Protein AF-A0A497P7B3-F1 (afdb_monomer_lite)

Secondary structure (DSSP, 8-state):
-HHHHHHTTTS-HHHHHHHTTS-HHHHHHHHHHTT-S-S-SSTTHHHHHHHHHSTTHHHHHHHS-HHHHHHHHHHHHHHHHHTTT---HHHHHHHHHHHHHHHHHHHHHHHHHHHHHHHHHHHHHHHHHHHS-GGG--HHHHHHHHHHHHHHHHHHHHHHHHHHHHHHHHHHHHHHHHHHHHHHHHHHHHHHHHHHHHHHHHHHHHHHHHHHHHHHHHHHHHHHHHHTS-EE-TTS-EE-S--STTT-------

pLDDT: mean 84.32, std 11.92, range [32.94, 96.75]

Structure (mmCIF, N/CA/C/O backbone):
data_AF-A0A497P7B3-F1
#
_entry.id   AF-A0A497P7B3-F1
#
loop_
_atom_site.group_PDB
_atom_site.id
_atom_site.type_symbol
_atom_site.label_atom_id
_atom_site.label_alt_id
_atom_site.label_comp_id
_atom_site.label_asym_id
_atom_site.label_entity_id
_atom_site.label_seq_id
_atom_site.pdbx_PDB_ins_code
_atom_site.Cartn_x
_atom_site.Cartn_y
_atom_site.Cartn_z
_atom_site.occupancy
_atom_site.B_iso_or_equiv
_atom_site.auth_seq_id
_atom_site.auth_comp_id
_atom_site.auth_asym_id
_atom_site.auth_atom_id
_atom_site.pdbx_PDB_model_num
ATOM 1 N N . MET A 1 1 ? -35.005 3.956 -1.324 1.00 58.69 1 MET A N 1
ATOM 2 C CA . MET A 1 1 ? -33.647 4.544 -1.280 1.00 58.69 1 MET A CA 1
ATOM 3 C C . MET A 1 1 ? -32.596 3.586 -0.713 1.00 58.69 1 MET A C 1
ATOM 5 O O . MET A 1 1 ? -31.568 3.448 -1.353 1.00 58.69 1 MET A O 1
ATOM 9 N N . LYS A 1 2 ? -32.830 2.882 0.415 1.00 68.38 2 LYS A N 1
ATOM 10 C CA . LYS A 1 2 ? -31.905 1.835 0.922 1.00 68.38 2 LYS A CA 1
ATOM 11 C C . LYS A 1 2 ? -31.682 0.700 -0.096 1.00 68.38 2 LYS A C 1
ATOM 13 O O . LYS A 1 2 ? -30.548 0.412 -0.431 1.00 68.38 2 LYS A O 1
ATOM 18 N N . TYR A 1 3 ? -32.772 0.228 -0.704 1.00 74.44 3 TYR A N 1
ATOM 19 C CA . TYR A 1 3 ? -32.759 -0.783 -1.767 1.00 74.44 3 TYR A CA 1
ATOM 20 C C . TYR A 1 3 ? -31.918 -0.396 -2.996 1.00 74.44 3 TYR A C 1
ATOM 22 O O . TYR A 1 3 ? -31.244 -1.249 -3.553 1.00 74.44 3 TYR A O 1
ATOM 30 N N . ILE A 1 4 ? -31.900 0.889 -3.390 1.00 69.88 4 ILE A N 1
ATOM 31 C CA . ILE A 1 4 ? -31.050 1.353 -4.500 1.00 69.88 4 ILE A CA 1
ATOM 32 C C . ILE A 1 4 ? -29.579 1.218 -4.107 1.00 69.88 4 ILE A C 1
ATOM 34 O O . ILE A 1 4 ? -28.823 0.667 -4.878 1.00 69.88 4 ILE A O 1
ATOM 38 N N . ARG A 1 5 ? -29.177 1.645 -2.904 1.00 67.06 5 ARG A N 1
ATOM 39 C CA . ARG A 1 5 ? -27.779 1.530 -2.441 1.00 67.06 5 ARG A CA 1
ATOM 40 C C . ARG A 1 5 ? -27.293 0.092 -2.289 1.00 67.06 5 ARG A C 1
ATOM 42 O O . ARG A 1 5 ? -26.117 -0.167 -2.481 1.00 67.06 5 ARG A O 1
ATOM 49 N N . GLU A 1 6 ? -28.191 -0.804 -1.901 1.00 68.25 6 GLU A N 1
ATOM 50 C CA . GLU A 1 6 ? -27.873 -2.214 -1.667 1.00 68.25 6 GLU A CA 1
ATOM 51 C C . GLU A 1 6 ? -27.811 -3.021 -2.969 1.00 68.25 6 GLU A C 1
ATOM 53 O O . GLU A 1 6 ? -27.103 -4.012 -3.003 1.00 68.25 6 GLU A O 1
ATOM 58 N N . ASN A 1 7 ? -28.513 -2.598 -4.030 1.00 68.19 7 ASN A N 1
ATOM 59 C CA . ASN A 1 7 ? -28.646 -3.381 -5.266 1.00 68.19 7 ASN A CA 1
ATOM 60 C C . ASN A 1 7 ? -28.194 -2.632 -6.534 1.00 68.19 7 ASN A C 1
ATOM 62 O O . ASN A 1 7 ? -28.266 -3.198 -7.619 1.00 68.19 7 ASN A O 1
ATOM 66 N N . CYS A 1 8 ? -27.725 -1.377 -6.443 1.00 64.25 8 CYS A N 1
ATOM 67 C CA . CYS A 1 8 ? -27.276 -0.590 -7.607 1.00 64.25 8 CYS A CA 1
ATOM 68 C C . CYS A 1 8 ? -26.058 -1.164 -8.331 1.00 64.25 8 CYS A C 1
ATOM 70 O O . CYS A 1 8 ? -25.751 -0.699 -9.431 1.00 64.25 8 CYS A O 1
ATOM 72 N N . PHE A 1 9 ? -25.391 -2.137 -7.710 1.00 58.41 9 PHE A N 1
ATOM 73 C CA . PHE A 1 9 ? -24.220 -2.830 -8.232 1.00 58.41 9 PHE A CA 1
ATOM 74 C C . PHE A 1 9 ? -24.549 -4.216 -8.806 1.00 58.41 9 PHE A C 1
ATOM 76 O O . PHE A 1 9 ? -23.849 -4.657 -9.711 1.00 58.41 9 PHE A O 1
ATOM 83 N N . ASP A 1 10 ? -25.622 -4.861 -8.336 1.00 61.06 10 ASP A N 1
ATOM 84 C CA . ASP A 1 10 ? -25.992 -6.231 -8.728 1.00 61.06 10 ASP A CA 1
ATOM 85 C C . ASP A 1 10 ? -27.105 -6.278 -9.783 1.00 61.06 10 ASP A C 1
ATOM 87 O O . ASP A 1 10 ? -27.193 -7.234 -10.550 1.00 61.06 10 ASP A O 1
ATOM 91 N N . LEU A 1 11 ? -27.962 -5.253 -9.822 1.00 69.19 11 LEU A N 1
ATOM 92 C CA . LEU A 1 11 ? -29.129 -5.188 -10.698 1.00 69.19 11 LEU A CA 1
ATOM 93 C C . LEU A 1 11 ? -29.008 -4.038 -11.704 1.00 69.19 11 LEU A C 1
ATOM 95 O O . LEU A 1 11 ? -28.462 -2.963 -11.420 1.00 69.19 11 LEU A O 1
ATOM 99 N N . SER A 1 12 ? -29.563 -4.248 -12.896 1.00 74.12 12 SER A N 1
ATOM 100 C CA . SER A 1 12 ? -29.686 -3.196 -13.906 1.00 74.12 12 SER A CA 1
ATOM 101 C C . SER A 1 12 ? -30.604 -2.062 -13.418 1.00 74.12 12 SER A C 1
ATOM 103 O O . SER A 1 12 ? -31.417 -2.224 -12.506 1.00 74.12 12 SER A O 1
ATOM 105 N N . ILE A 1 13 ? -30.486 -0.868 -14.016 1.00 73.56 13 ILE A N 1
ATOM 106 C CA . ILE A 1 13 ? -31.355 0.275 -13.653 1.00 73.56 13 ILE A CA 1
ATOM 107 C C . ILE A 1 13 ? -32.827 -0.082 -13.871 1.00 73.56 13 ILE A C 1
ATOM 109 O O . ILE A 1 13 ? -33.671 0.324 -13.075 1.00 73.56 13 ILE A O 1
ATOM 113 N N . GLU A 1 14 ? -33.094 -0.861 -14.914 1.00 76.38 14 GLU A N 1
ATOM 114 C CA . GLU A 1 14 ? -34.406 -1.365 -15.306 1.00 76.38 14 GLU A CA 1
ATOM 115 C C . GLU A 1 14 ? -34.978 -2.290 -14.222 1.00 76.38 14 GLU A C 1
ATOM 117 O O . GLU A 1 14 ? -36.045 -2.011 -13.680 1.00 76.38 14 GLU A O 1
ATOM 122 N N . GLU A 1 15 ? -34.224 -3.302 -13.784 1.00 76.31 15 GLU A N 1
ATOM 123 C CA . GLU A 1 15 ? -34.654 -4.235 -12.727 1.00 76.31 15 GLU A CA 1
ATOM 124 C C . GLU A 1 15 ? -34.851 -3.544 -11.368 1.00 76.31 15 GLU A C 1
ATOM 126 O O . GLU A 1 15 ? -35.750 -3.891 -10.596 1.00 76.31 15 GLU A O 1
ATOM 131 N N . ILE A 1 16 ? -34.031 -2.538 -11.054 1.00 77.81 16 ILE A N 1
ATOM 132 C CA . ILE A 1 16 ? -34.187 -1.731 -9.836 1.00 77.81 16 ILE A CA 1
ATOM 133 C C . ILE A 1 16 ? -35.442 -0.859 -9.933 1.00 77.81 16 ILE A C 1
ATOM 135 O O . ILE A 1 16 ? -36.155 -0.687 -8.939 1.00 77.81 16 ILE A O 1
ATOM 139 N N . ALA A 1 17 ? -35.712 -0.295 -11.111 1.00 80.88 17 ALA A N 1
ATOM 140 C CA . ALA A 1 17 ? -36.890 0.519 -11.374 1.00 80.88 17 ALA A CA 1
ATOM 141 C C . ALA A 1 17 ? -38.178 -0.316 -11.288 1.00 80.88 17 ALA A C 1
ATOM 143 O O . ALA A 1 17 ? -39.130 0.118 -10.631 1.00 80.88 17 ALA A O 1
ATOM 144 N N . GLU A 1 18 ? -38.174 -1.535 -11.835 1.00 84.44 18 GLU A N 1
ATOM 145 C CA . GLU A 1 18 ? -39.276 -2.495 -11.728 1.00 84.44 18 GLU A CA 1
ATOM 146 C C . GLU A 1 18 ? -39.537 -2.912 -10.276 1.00 84.44 18 GLU A C 1
ATOM 148 O O . GLU A 1 18 ? -40.664 -2.785 -9.792 1.00 84.44 18 GLU A O 1
ATOM 153 N N . ASN A 1 19 ? -38.499 -3.309 -9.530 1.00 83.44 19 ASN A N 1
ATOM 154 C CA . ASN A 1 19 ? -38.645 -3.715 -8.126 1.00 83.44 19 ASN A CA 1
ATOM 155 C C . ASN A 1 19 ? -39.101 -2.572 -7.204 1.00 83.44 19 ASN A C 1
ATOM 157 O O . ASN A 1 19 ? -39.762 -2.801 -6.189 1.00 83.44 19 ASN A O 1
ATOM 161 N N . LEU A 1 20 ? -38.771 -1.323 -7.544 1.00 82.44 20 LEU A N 1
ATOM 162 C CA . LEU A 1 20 ? -39.222 -0.137 -6.810 1.00 82.44 20 LEU A CA 1
ATOM 163 C C . LEU A 1 20 ? -40.548 0.435 -7.323 1.00 82.44 20 LEU A C 1
ATOM 165 O O . LEU A 1 20 ? -41.025 1.419 -6.747 1.00 82.44 20 LEU A O 1
ATOM 169 N N . ASN A 1 21 ? -41.124 -0.149 -8.380 1.00 83.44 21 ASN A N 1
ATOM 170 C CA . ASN A 1 21 ? -42.294 0.350 -9.102 1.00 83.44 21 ASN A CA 1
ATOM 171 C C . ASN A 1 21 ? -42.169 1.850 -9.450 1.00 83.44 21 ASN A C 1
ATOM 173 O O . ASN A 1 21 ? -43.050 2.669 -9.163 1.00 83.44 21 ASN A O 1
ATOM 177 N N . ARG A 1 22 ? -41.011 2.239 -9.994 1.00 80.88 22 ARG A N 1
ATOM 178 C CA . ARG A 1 22 ? -40.676 3.618 -10.381 1.00 80.88 22 ARG A CA 1
ATOM 179 C C . ARG A 1 22 ? -40.222 3.670 -11.832 1.00 80.88 22 ARG A C 1
ATOM 181 O O . ARG A 1 22 ? -39.822 2.673 -12.409 1.00 80.88 22 ARG A O 1
ATOM 188 N N . LYS A 1 23 ? -40.251 4.871 -12.413 1.00 82.31 23 LYS A N 1
ATOM 189 C CA . LYS A 1 23 ? -39.580 5.131 -13.692 1.00 82.31 23 LYS A CA 1
ATOM 190 C C . LYS A 1 23 ? -38.060 5.118 -13.497 1.00 82.31 23 LYS A C 1
ATOM 192 O O . LYS A 1 23 ? -37.577 5.508 -12.430 1.00 82.31 23 LYS A O 1
ATOM 197 N N . GLU A 1 24 ? -37.332 4.733 -14.539 1.00 80.69 24 GLU A N 1
ATOM 198 C CA . GLU A 1 24 ? -35.865 4.671 -14.551 1.00 80.69 24 GLU A CA 1
ATOM 199 C C . GLU A 1 24 ? -35.209 6.032 -14.286 1.00 80.69 24 GLU A C 1
ATOM 201 O O . GLU A 1 24 ? -34.246 6.112 -13.529 1.00 80.69 24 GLU A O 1
ATOM 206 N N . ASP A 1 25 ? -35.762 7.121 -14.830 1.00 80.12 25 ASP A N 1
ATOM 207 C CA . ASP A 1 25 ? -35.201 8.47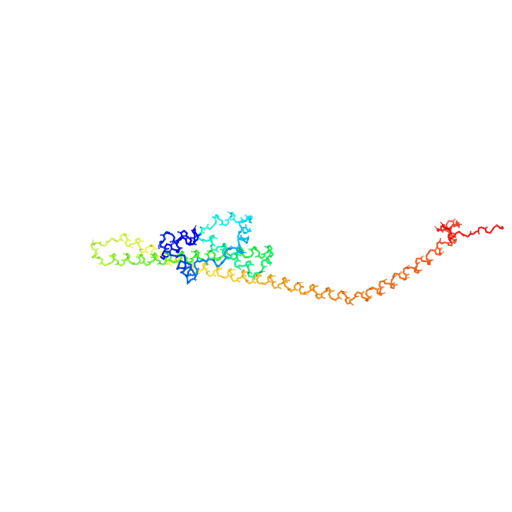6 -14.703 1.00 80.12 25 ASP A CA 1
ATOM 208 C C . ASP A 1 25 ? -34.993 8.931 -13.240 1.00 80.12 25 ASP A C 1
ATOM 210 O O . ASP A 1 25 ? -33.899 9.385 -12.900 1.00 80.12 25 ASP A O 1
ATOM 214 N N . PRO A 1 26 ? -35.980 8.801 -12.329 1.00 79.56 26 PRO A N 1
ATOM 215 C CA . PRO A 1 26 ? -35.779 9.043 -10.900 1.00 79.56 26 PRO A CA 1
ATOM 216 C C . PRO A 1 26 ? -34.706 8.171 -10.237 1.00 79.56 26 PRO A C 1
ATOM 218 O O . PRO A 1 26 ? -34.057 8.627 -9.297 1.00 79.56 26 PRO A O 1
ATOM 221 N N . VAL A 1 27 ? -34.550 6.917 -10.676 1.00 75.56 27 VAL A N 1
ATOM 222 C CA . VAL A 1 27 ? -33.544 5.990 -10.136 1.00 75.56 27 VAL A CA 1
ATOM 223 C C . VAL A 1 27 ? -32.157 6.408 -10.619 1.00 75.56 27 VAL A C 1
ATOM 225 O O . VAL A 1 27 ? -31.257 6.538 -9.794 1.00 75.56 27 VAL A O 1
ATOM 228 N N . ARG A 1 28 ? -32.012 6.721 -11.913 1.00 74.56 28 ARG A N 1
ATOM 229 C CA . ARG A 1 28 ? -30.785 7.257 -12.520 1.00 74.56 28 ARG A CA 1
ATOM 230 C C . ARG A 1 28 ? -30.359 8.563 -11.846 1.00 74.56 28 ARG A C 1
ATOM 232 O O . ARG A 1 28 ? -29.264 8.623 -11.307 1.00 74.56 28 ARG A O 1
ATOM 239 N N . ARG A 1 29 ? -31.262 9.547 -11.722 1.00 78.19 29 ARG A N 1
ATOM 240 C CA . ARG A 1 29 ? -30.970 10.816 -11.024 1.00 78.19 29 ARG A CA 1
ATOM 241 C C . ARG A 1 29 ? -30.541 10.614 -9.576 1.00 78.19 29 ARG A C 1
ATOM 243 O O . ARG A 1 29 ? -29.601 11.259 -9.140 1.00 78.19 29 ARG A O 1
ATOM 250 N N . TYR A 1 30 ? -31.205 9.732 -8.828 1.00 75.50 30 TYR A N 1
ATOM 251 C CA . TYR A 1 30 ? -30.827 9.474 -7.437 1.00 75.50 30 TYR A CA 1
ATOM 252 C C . TYR A 1 30 ? -29.452 8.811 -7.323 1.00 75.50 30 TYR A C 1
ATOM 254 O O . TYR A 1 30 ? -28.687 9.113 -6.412 1.00 75.50 30 TYR A O 1
ATOM 262 N N . ILE A 1 31 ? -29.140 7.906 -8.246 1.00 68.38 31 ILE A N 1
ATOM 263 C CA . ILE A 1 31 ? -27.842 7.250 -8.328 1.00 68.38 31 ILE A CA 1
ATOM 264 C C . ILE A 1 31 ? -26.743 8.259 -8.688 1.00 68.38 31 ILE A C 1
ATOM 266 O O . ILE A 1 31 ? -25.695 8.237 -8.048 1.00 68.38 31 ILE A O 1
ATOM 270 N N . ASP A 1 32 ? -26.996 9.168 -9.630 1.00 68.62 32 ASP A N 1
ATOM 271 C CA . ASP A 1 32 ? -26.052 10.215 -10.039 1.00 68.62 32 ASP A CA 1
ATOM 272 C C . ASP A 1 32 ? -25.846 11.257 -8.923 1.00 68.62 32 ASP A C 1
ATOM 274 O O . ASP A 1 32 ? -24.717 11.608 -8.587 1.00 68.62 32 ASP A O 1
ATOM 278 N N . GLU A 1 33 ? -26.927 11.705 -8.274 1.00 72.44 33 GLU A N 1
ATOM 279 C CA . GLU A 1 33 ? -26.891 12.667 -7.160 1.00 72.44 33 GLU A CA 1
ATOM 280 C C . GLU A 1 33 ? -26.219 12.097 -5.900 1.00 72.44 33 GLU A C 1
ATOM 282 O O . GLU A 1 33 ? -25.708 12.851 -5.072 1.00 72.44 33 GLU A O 1
ATOM 287 N N . GLN A 1 34 ? -26.238 10.775 -5.722 1.00 66.69 34 GLN A N 1
ATOM 288 C CA . GLN A 1 34 ? -25.577 10.086 -4.608 1.00 66.69 34 GLN A CA 1
ATOM 289 C C . GLN A 1 34 ? -24.247 9.433 -5.012 1.00 66.69 34 GLN A C 1
ATOM 291 O O . GLN A 1 34 ? -23.627 8.780 -4.174 1.00 66.69 34 GLN A O 1
ATOM 296 N N . ASN A 1 35 ? -23.810 9.613 -6.265 1.00 58.94 35 ASN A N 1
ATOM 297 C CA . ASN A 1 35 ? -22.586 9.042 -6.830 1.00 58.94 35 ASN A CA 1
ATOM 298 C C . ASN A 1 35 ? -22.481 7.509 -6.641 1.00 58.94 35 ASN A C 1
ATOM 300 O O . ASN A 1 35 ? -21.412 6.974 -6.359 1.00 58.94 35 ASN A O 1
ATOM 304 N N . LEU A 1 36 ? -23.621 6.813 -6.729 1.00 61.31 36 LEU A N 1
ATOM 305 C CA . LEU A 1 36 ? -23.760 5.379 -6.437 1.00 61.31 36 LEU A CA 1
ATOM 306 C C . LEU A 1 36 ? -23.457 4.482 -7.639 1.00 61.31 36 LEU A C 1
ATOM 308 O O . LEU A 1 36 ? -23.212 3.296 -7.452 1.00 61.31 36 LEU A O 1
ATOM 312 N N . LYS A 1 37 ? -23.471 5.018 -8.864 1.00 51.50 37 LYS A N 1
ATOM 313 C CA . LYS A 1 37 ? -22.936 4.316 -10.030 1.00 51.50 37 LYS A CA 1
ATOM 314 C C . LYS A 1 37 ? -21.546 4.836 -10.308 1.00 51.50 37 LYS A C 1
ATOM 316 O O . LYS A 1 37 ? -21.345 6.029 -10.519 1.00 51.50 37 LYS A O 1
ATOM 321 N N . ALA A 1 38 ? -20.618 3.890 -10.352 1.00 47.59 38 ALA A N 1
ATOM 322 C CA . ALA A 1 38 ? -19.406 3.992 -11.132 1.00 47.59 38 ALA A CA 1
ATOM 323 C C . ALA A 1 38 ? -19.708 4.725 -12.448 1.00 47.59 38 ALA A C 1
ATOM 325 O O . ALA A 1 38 ? -20.539 4.273 -13.237 1.00 47.59 38 ALA A O 1
ATOM 326 N N . ARG A 1 39 ? -19.074 5.884 -12.640 1.00 42.75 39 ARG A N 1
ATOM 327 C CA . ARG A 1 39 ? -19.046 6.594 -13.921 1.00 42.75 39 ARG A CA 1
ATOM 328 C C . ARG A 1 39 ? -18.688 5.597 -15.026 1.00 42.75 39 ARG A C 1
ATOM 330 O O . ARG A 1 39 ? -17.602 5.024 -14.959 1.00 42.75 39 ARG A O 1
ATOM 337 N N . ASP A 1 40 ? -19.603 5.409 -15.975 1.00 44.12 40 ASP A N 1
ATOM 338 C CA . ASP A 1 40 ? -19.444 4.693 -17.248 1.00 44.12 40 ASP A CA 1
ATOM 339 C C . ASP A 1 40 ? -18.500 3.480 -17.202 1.00 44.12 40 ASP A C 1
ATOM 341 O O . ASP A 1 40 ? -17.303 3.562 -17.486 1.00 44.12 40 ASP A O 1
ATOM 345 N N . LEU A 1 41 ? -19.062 2.321 -16.847 1.00 47.34 41 LEU A N 1
ATOM 346 C CA . LEU A 1 41 ? -18.363 1.033 -16.894 1.00 47.34 41 LEU A CA 1
ATOM 347 C C . LEU A 1 41 ? -18.212 0.482 -18.328 1.00 47.34 41 LEU A C 1
ATOM 349 O O . LEU A 1 41 ? -17.446 -0.456 -18.526 1.00 47.34 41 LEU A O 1
ATOM 353 N N . ASP A 1 42 ? -18.928 1.037 -19.312 1.00 51.97 42 ASP A N 1
ATOM 354 C CA . ASP A 1 42 ? -18.964 0.495 -20.680 1.00 51.97 42 ASP A CA 1
ATOM 355 C C . ASP A 1 42 ? -17.615 0.688 -21.402 1.00 51.97 42 ASP A C 1
ATOM 357 O O . ASP A 1 42 ? -17.056 -0.260 -21.951 1.00 51.97 42 ASP A O 1
ATOM 361 N N . ASP A 1 43 ? -17.004 1.870 -21.259 1.00 55.22 43 ASP A N 1
ATOM 362 C CA . ASP A 1 43 ? -15.766 2.256 -21.962 1.00 55.22 43 ASP A CA 1
ATOM 363 C C . ASP A 1 43 ? -14.477 1.704 -21.310 1.00 55.22 43 ASP A C 1
ATOM 365 O O . ASP A 1 43 ? -13.384 1.813 -21.856 1.00 55.22 43 ASP A O 1
ATOM 369 N N . HIS A 1 44 ? -14.584 1.101 -20.119 1.00 60.69 44 HIS A N 1
ATOM 370 C CA . HIS A 1 44 ? -13.426 0.650 -19.327 1.00 60.69 44 HIS A CA 1
ATOM 371 C C . HIS A 1 44 ? -13.576 -0.768 -18.772 1.00 60.69 44 HIS A C 1
ATOM 373 O O . HIS A 1 44 ? -12.812 -1.207 -17.906 1.00 60.69 44 HIS A O 1
ATOM 379 N N . SER A 1 45 ? -14.553 -1.507 -19.295 1.00 67.38 45 SER A N 1
ATOM 380 C CA . SER A 1 45 ? -14.739 -2.930 -19.025 1.00 67.38 45 SER A CA 1
ATOM 381 C C . SER A 1 45 ? -13.492 -3.753 -19.388 1.00 67.38 45 SER A C 1
ATOM 383 O O . SER A 1 45 ? -13.216 -4.768 -18.741 1.00 67.38 45 SER A O 1
ATOM 385 N N . HIS A 1 46 ? -12.679 -3.299 -20.355 1.00 76.94 46 HIS A N 1
ATOM 386 C CA . HIS A 1 46 ? -11.416 -3.953 -20.714 1.00 76.94 46 HIS A CA 1
ATOM 387 C C . HIS A 1 46 ? -10.379 -3.898 -19.591 1.00 76.94 46 HIS A C 1
ATOM 389 O O . HIS A 1 46 ? -9.776 -4.929 -19.320 1.00 76.94 46 HIS A O 1
ATOM 395 N N . LEU A 1 47 ? -10.222 -2.769 -18.890 1.00 83.06 47 LEU A N 1
ATOM 396 C CA . LEU A 1 47 ? -9.258 -2.624 -17.784 1.00 83.06 47 LEU A CA 1
ATOM 397 C C . LEU A 1 47 ? -9.586 -3.549 -16.611 1.00 83.06 47 LEU A C 1
ATOM 399 O O . LEU A 1 47 ? -8.698 -4.091 -15.951 1.00 83.06 47 LEU A O 1
ATOM 403 N N . LEU A 1 48 ? -10.879 -3.750 -16.364 1.00 84.19 48 LEU A N 1
ATOM 404 C CA . LEU A 1 48 ? -11.369 -4.665 -15.342 1.00 84.19 48 LEU A CA 1
ATOM 405 C C . LEU A 1 48 ? -11.113 -6.125 -15.738 1.00 84.19 48 LEU A C 1
ATOM 407 O O . LEU A 1 48 ? -10.607 -6.912 -14.938 1.00 84.19 48 LEU A O 1
ATOM 411 N N . ASN A 1 49 ? -11.424 -6.489 -16.985 1.00 81.62 49 ASN A N 1
ATOM 412 C CA . ASN A 1 49 ? -11.127 -7.819 -17.521 1.00 81.62 49 ASN A CA 1
ATOM 413 C C . ASN A 1 49 ? -9.619 -8.098 -17.535 1.00 81.62 49 ASN A C 1
ATOM 415 O O . ASN A 1 49 ? -9.189 -9.203 -17.201 1.00 81.62 49 ASN A O 1
ATOM 419 N N . GLU A 1 50 ? -8.818 -7.087 -17.861 1.00 85.06 50 GLU A N 1
ATOM 420 C CA . GLU A 1 50 ? -7.367 -7.142 -17.812 1.00 85.06 50 GLU A CA 1
ATOM 421 C C . GLU A 1 50 ? -6.898 -7.435 -16.390 1.00 85.06 50 GLU A C 1
ATOM 423 O O . GLU A 1 50 ? -6.221 -8.443 -16.198 1.00 85.06 50 GLU A O 1
ATOM 428 N N . MET A 1 51 ? -7.322 -6.649 -15.391 1.00 88.31 51 MET A N 1
ATOM 429 C CA . MET A 1 51 ? -7.002 -6.888 -13.977 1.00 88.31 51 MET A CA 1
ATOM 430 C C . MET A 1 51 ? -7.372 -8.311 -13.549 1.00 88.31 51 MET A C 1
ATOM 432 O O . MET A 1 51 ? -6.554 -9.013 -12.956 1.00 88.31 51 MET A O 1
ATOM 436 N N . ARG A 1 52 ? -8.583 -8.763 -13.897 1.00 88.44 52 ARG A N 1
ATOM 437 C CA . ARG A 1 52 ? -9.100 -10.101 -13.565 1.00 88.44 52 ARG A CA 1
ATOM 438 C C . ARG A 1 52 ? -8.303 -11.231 -14.211 1.00 88.44 52 ARG A C 1
ATOM 440 O O . ARG A 1 52 ? -8.226 -12.321 -13.647 1.00 88.44 52 ARG A O 1
ATOM 447 N N . SER A 1 53 ? -7.694 -10.976 -15.368 1.00 88.44 53 SER A N 1
ATOM 448 C CA . SER A 1 53 ? -6.826 -11.934 -16.061 1.00 88.44 53 SER A CA 1
ATOM 449 C C . SER A 1 53 ? -5.419 -12.037 -15.456 1.00 88.44 53 SER A C 1
ATOM 451 O O . SER A 1 53 ? -4.697 -12.997 -15.735 1.00 88.44 53 SER A O 1
ATOM 453 N N . ARG A 1 54 ? -5.004 -11.075 -14.615 1.00 90.56 54 ARG A N 1
ATOM 454 C CA . ARG A 1 54 ? -3.660 -11.055 -14.021 1.00 90.56 54 ARG A CA 1
ATOM 455 C C . ARG A 1 54 ? -3.490 -12.161 -12.979 1.00 90.56 54 ARG A C 1
ATOM 457 O O . ARG A 1 54 ? -4.387 -12.465 -12.195 1.00 90.56 54 ARG A O 1
ATOM 464 N N . TYR A 1 55 ? -2.277 -12.713 -12.904 1.00 90.69 55 TYR A N 1
ATOM 465 C CA . TYR A 1 55 ? -1.950 -13.845 -12.026 1.00 90.69 55 TYR A CA 1
ATOM 466 C C . TYR A 1 55 ? -2.218 -13.580 -10.532 1.00 90.69 55 TYR A C 1
ATOM 468 O O . TYR A 1 55 ? -2.510 -14.509 -9.783 1.00 90.69 55 TYR A O 1
ATOM 476 N N . TYR A 1 56 ? -2.121 -12.324 -10.084 1.00 90.50 56 TYR A N 1
ATOM 477 C CA . TYR A 1 56 ? -2.312 -11.945 -8.682 1.00 90.50 56 TYR A CA 1
ATOM 478 C C . TYR A 1 56 ? -3.781 -11.727 -8.297 1.00 90.50 56 TYR A C 1
ATOM 480 O O . TYR A 1 56 ? -4.082 -11.664 -7.105 1.00 90.50 56 TYR A O 1
ATOM 488 N N . TYR A 1 57 ? -4.707 -11.631 -9.255 1.00 92.94 57 TYR A N 1
ATOM 489 C CA . TYR A 1 57 ? -6.115 -11.353 -8.957 1.00 92.94 57 TYR A CA 1
ATOM 490 C C . TYR A 1 57 ? -6.765 -12.473 -8.135 1.00 92.94 57 TYR A C 1
ATOM 492 O O . TYR A 1 57 ? -7.483 -12.217 -7.168 1.00 92.94 57 TYR A O 1
ATOM 500 N N . GLY A 1 58 ? -6.428 -13.730 -8.442 1.00 92.06 58 GLY A N 1
ATOM 501 C CA . GLY A 1 58 ? -6.883 -14.878 -7.656 1.00 92.06 58 GLY A CA 1
ATOM 502 C C . GLY A 1 58 ? -6.422 -14.838 -6.194 1.00 92.06 58 GLY A C 1
ATOM 503 O O . GLY A 1 58 ? -7.099 -15.382 -5.326 1.00 92.06 58 GLY A O 1
ATOM 504 N N . GLU A 1 59 ? -5.301 -14.175 -5.910 1.00 91.06 59 GLU A N 1
ATOM 505 C CA . GLU A 1 59 ? -4.804 -13.977 -4.549 1.00 91.06 59 GLU A CA 1
ATOM 506 C C . GLU A 1 59 ? -5.495 -12.789 -3.861 1.00 91.06 59 GLU A C 1
ATOM 508 O O . GLU A 1 59 ? -5.863 -12.899 -2.693 1.00 91.06 59 GLU A O 1
ATOM 513 N N . LEU A 1 60 ? -5.773 -11.697 -4.587 1.00 91.75 60 LEU A N 1
ATOM 514 C CA . LEU A 1 60 ? -6.570 -10.574 -4.069 1.00 91.75 60 LEU A CA 1
ATOM 515 C C . LEU A 1 60 ? -7.947 -11.034 -3.585 1.00 91.75 60 LEU A C 1
ATOM 517 O O . LEU A 1 60 ? -8.351 -10.691 -2.476 1.00 91.75 60 LEU A O 1
ATOM 521 N N . LYS A 1 61 ? -8.615 -11.894 -4.362 1.00 93.12 61 LYS A N 1
ATOM 522 C CA . LYS A 1 61 ? -9.927 -12.454 -4.010 1.00 93.12 61 LYS A CA 1
ATOM 523 C C . LYS A 1 61 ? -9.917 -13.293 -2.723 1.00 93.12 61 LYS A C 1
ATOM 525 O O . LYS A 1 61 ? -10.955 -13.459 -2.097 1.00 93.12 61 LYS A O 1
ATOM 530 N N . LYS A 1 62 ? -8.766 -13.839 -2.315 1.00 93.50 62 LYS A N 1
ATOM 531 C CA . LYS A 1 62 ? -8.634 -14.564 -1.037 1.00 93.50 62 LYS A CA 1
ATOM 532 C C . LYS A 1 62 ? -8.361 -13.637 0.147 1.00 93.50 62 LYS A C 1
ATOM 534 O O . LYS A 1 62 ? -8.659 -14.003 1.278 1.00 93.50 62 LYS A O 1
ATOM 539 N N . GLN A 1 63 ? -7.732 -12.488 -0.099 1.00 90.75 63 GLN A N 1
ATOM 540 C CA . GLN A 1 63 ? -7.275 -11.557 0.940 1.00 90.75 63 GLN A CA 1
ATOM 541 C C . GLN A 1 63 ? -8.321 -10.487 1.291 1.00 90.75 63 GLN A C 1
ATOM 543 O O . GLN A 1 63 ? -8.267 -9.905 2.381 1.00 90.75 63 GLN A O 1
ATOM 548 N N . MET A 1 64 ? -9.241 -10.217 0.364 1.00 93.06 64 MET A N 1
ATOM 549 C CA . MET A 1 64 ? -10.238 -9.152 0.440 1.00 93.06 64 MET A CA 1
ATOM 550 C C . MET A 1 64 ? -11.653 -9.731 0.446 1.00 93.06 64 MET A C 1
ATOM 552 O O . MET A 1 64 ? -11.908 -10.753 -0.191 1.00 93.06 64 MET A O 1
ATOM 556 N N . ASN A 1 65 ? -12.566 -9.074 1.159 1.00 90.69 65 ASN A N 1
ATOM 557 C CA . ASN A 1 65 ? -13.997 -9.356 1.041 1.00 90.69 65 ASN A CA 1
ATOM 558 C C . ASN A 1 65 ? -14.568 -8.766 -0.267 1.00 90.69 65 ASN A C 1
ATOM 560 O O . ASN A 1 65 ? -13.888 -8.012 -0.963 1.00 90.69 65 ASN A O 1
ATOM 564 N N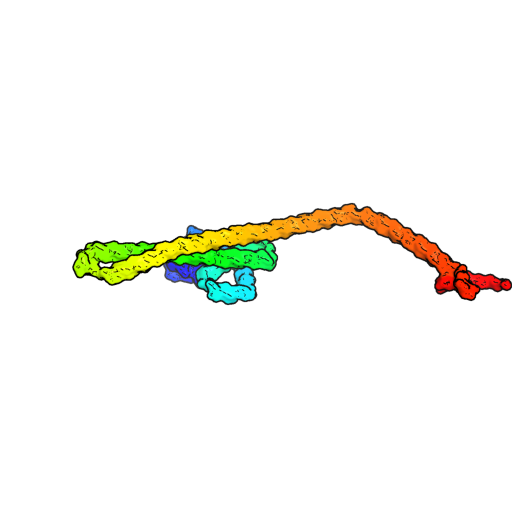 . ASP A 1 66 ? -15.818 -9.093 -0.605 1.00 88.25 66 ASP A N 1
ATOM 565 C CA . ASP A 1 66 ? -16.415 -8.668 -1.880 1.00 88.25 66 ASP A CA 1
ATOM 566 C C . ASP A 1 66 ? -16.489 -7.136 -2.025 1.00 88.25 66 ASP A C 1
ATOM 568 O O . ASP A 1 66 ? -16.193 -6.600 -3.091 1.00 88.25 66 ASP A O 1
ATOM 572 N N . ALA A 1 67 ? -16.802 -6.409 -0.948 1.00 86.75 67 ALA A N 1
ATOM 573 C CA . ALA A 1 67 ? -16.871 -4.946 -0.969 1.00 86.75 67 ALA A CA 1
ATOM 574 C C . ALA A 1 67 ? -15.482 -4.298 -1.138 1.00 86.75 67 ALA A C 1
ATOM 576 O O . ALA A 1 67 ? -15.320 -3.347 -1.904 1.00 86.75 67 ALA A O 1
ATOM 577 N N . GLU A 1 68 ? -14.467 -4.834 -0.459 1.00 90.38 68 GLU A N 1
ATOM 578 C CA . GLU A 1 68 ? -13.068 -4.418 -0.587 1.00 90.38 68 GLU A CA 1
ATOM 579 C C . GLU A 1 68 ? -12.520 -4.717 -1.987 1.00 90.38 68 GLU A C 1
ATOM 581 O O . GLU A 1 68 ? -11.766 -3.914 -2.537 1.00 90.38 68 GLU A O 1
ATOM 586 N N . LEU A 1 69 ? -12.909 -5.851 -2.578 1.00 91.31 69 LEU A N 1
ATOM 587 C CA . LEU A 1 69 ? -12.502 -6.230 -3.927 1.00 91.31 69 LEU A CA 1
ATOM 588 C C . LEU A 1 69 ? -13.104 -5.283 -4.968 1.00 91.31 69 LEU A C 1
ATOM 590 O O . LEU A 1 69 ? -12.383 -4.824 -5.848 1.00 91.31 69 LEU A O 1
ATOM 594 N N . ILE A 1 70 ? -14.385 -4.930 -4.831 1.00 86.25 70 ILE A N 1
ATOM 595 C CA . ILE A 1 70 ? -15.040 -3.926 -5.683 1.00 86.25 70 ILE A CA 1
ATOM 596 C C . ILE A 1 70 ? -14.322 -2.577 -5.567 1.00 86.25 70 ILE A C 1
ATOM 598 O O . ILE A 1 70 ? -14.000 -1.950 -6.577 1.00 86.25 70 ILE A O 1
ATOM 602 N N . TYR A 1 71 ? -14.012 -2.140 -4.344 1.00 89.75 71 TYR A N 1
ATOM 603 C CA . TYR A 1 71 ? -13.231 -0.922 -4.126 1.00 89.75 71 TYR A CA 1
ATOM 604 C C . TYR A 1 71 ? -11.861 -0.986 -4.822 1.00 89.75 71 TYR A C 1
ATOM 606 O O . TYR A 1 71 ? -11.470 -0.038 -5.503 1.00 89.75 71 TYR A O 1
ATOM 614 N N . ALA A 1 72 ? -11.153 -2.112 -4.703 1.00 92.00 72 ALA A N 1
ATOM 615 C CA . ALA A 1 72 ? -9.862 -2.314 -5.350 1.00 92.00 72 ALA A CA 1
ATOM 616 C C . ALA A 1 72 ? -9.956 -2.292 -6.886 1.00 92.00 72 ALA A C 1
ATOM 618 O O . ALA A 1 72 ? -9.091 -1.704 -7.536 1.00 92.00 72 ALA A O 1
ATOM 619 N N . GLU A 1 73 ? -11.000 -2.891 -7.465 1.00 91.00 73 GLU A N 1
ATOM 620 C CA . GLU A 1 73 ? -11.265 -2.874 -8.910 1.00 91.00 73 GLU A CA 1
ATOM 621 C C . GLU A 1 73 ? -11.531 -1.454 -9.429 1.00 91.00 73 GLU A C 1
ATOM 623 O O . GLU A 1 73 ? -11.010 -1.065 -10.475 1.00 91.00 73 GLU A O 1
ATOM 628 N N . HIS A 1 74 ? -12.282 -0.640 -8.685 1.00 89.44 74 HIS A N 1
ATOM 629 C CA . HIS A 1 74 ? -12.494 0.764 -9.046 1.00 89.44 74 HIS A CA 1
ATOM 630 C C . HIS A 1 74 ? -11.208 1.580 -8.974 1.00 89.44 74 HIS A C 1
ATOM 632 O O . HIS A 1 74 ? -10.877 2.308 -9.911 1.00 89.44 74 HIS A O 1
ATOM 638 N N . GLN A 1 75 ? -10.452 1.412 -7.894 1.00 91.56 75 GLN A N 1
ATOM 639 C CA . GLN A 1 75 ? -9.212 2.147 -7.696 1.00 91.56 75 GLN A CA 1
ATOM 640 C C . GLN A 1 75 ? -8.159 1.789 -8.754 1.00 91.56 75 GLN A C 1
ATOM 642 O O . GLN A 1 75 ? -7.407 2.648 -9.216 1.00 91.56 75 GLN A O 1
ATOM 647 N N . TRP A 1 76 ? -8.134 0.527 -9.185 1.00 92.88 76 TRP A N 1
ATOM 648 C CA . TRP A 1 76 ? -7.324 0.076 -10.310 1.00 92.88 76 TRP A CA 1
ATOM 649 C C . TRP A 1 76 ? -7.639 0.845 -11.595 1.00 92.88 76 TRP A C 1
ATOM 651 O O . TRP A 1 76 ? -6.729 1.388 -12.225 1.00 92.88 76 TRP A O 1
ATOM 661 N N . ILE A 1 77 ? -8.923 0.932 -11.954 1.00 89.81 77 ILE A N 1
ATOM 662 C CA . ILE A 1 77 ? -9.376 1.659 -13.144 1.00 89.81 77 ILE A CA 1
ATOM 663 C C . ILE A 1 77 ? -8.947 3.129 -13.062 1.00 89.81 77 ILE A C 1
ATOM 665 O O . ILE A 1 77 ? -8.404 3.663 -14.029 1.00 89.81 77 ILE A O 1
ATOM 669 N N . ASP A 1 78 ? -9.132 3.773 -11.910 1.00 90.50 78 ASP A N 1
ATOM 670 C CA . ASP A 1 78 ? -8.784 5.184 -11.728 1.00 90.50 78 ASP A CA 1
ATOM 671 C C . ASP A 1 78 ? -7.278 5.442 -11.875 1.00 90.50 78 ASP A C 1
ATOM 673 O O . ASP A 1 78 ? -6.879 6.390 -12.563 1.00 90.50 78 ASP A O 1
ATOM 677 N N . TYR A 1 79 ? -6.427 4.578 -11.309 1.00 91.81 79 TYR A N 1
ATOM 678 C CA . TYR A 1 79 ? -4.979 4.689 -11.494 1.00 91.81 79 TYR A CA 1
ATOM 679 C C . TYR A 1 79 ? -4.573 4.496 -12.957 1.00 91.81 79 TYR A C 1
ATOM 681 O O . TYR A 1 79 ? -3.819 5.309 -13.491 1.00 91.81 79 TYR A O 1
ATOM 689 N N . PHE A 1 80 ? -5.087 3.470 -13.637 1.00 90.38 80 PHE A N 1
ATOM 690 C CA . PHE A 1 80 ? -4.749 3.220 -15.042 1.00 90.38 80 PHE A CA 1
ATOM 691 C C . PHE A 1 80 ? -5.207 4.357 -15.960 1.00 90.38 80 PHE A C 1
ATOM 693 O O . PHE A 1 80 ? -4.442 4.794 -16.826 1.00 90.38 80 PHE A O 1
ATOM 700 N N . ARG A 1 81 ? -6.395 4.922 -15.712 1.00 88.06 81 ARG A N 1
ATOM 701 C CA . ARG A 1 81 ? -6.884 6.117 -16.415 1.00 88.06 81 ARG A CA 1
ATOM 702 C C . ARG A 1 81 ? -5.977 7.324 -16.189 1.00 88.06 81 ARG A C 1
ATOM 704 O O . ARG A 1 81 ? -5.658 8.030 -17.142 1.00 88.06 81 ARG A O 1
ATOM 711 N N . GLN A 1 82 ? -5.509 7.550 -14.959 1.00 86.75 82 GLN A N 1
ATOM 712 C CA . GLN A 1 82 ? -4.593 8.656 -14.654 1.00 86.75 82 GLN A CA 1
ATOM 713 C C . GLN A 1 82 ? -3.292 8.586 -15.474 1.00 86.75 82 GLN A C 1
ATOM 715 O O . GLN A 1 82 ? -2.712 9.623 -15.809 1.00 86.75 82 GLN A O 1
ATOM 720 N N . PHE A 1 83 ? -2.836 7.379 -15.811 1.00 85.75 83 PHE A N 1
ATOM 721 C CA . PHE A 1 83 ? -1.630 7.159 -16.605 1.00 85.75 83 PHE A CA 1
ATOM 722 C C . PHE A 1 83 ? -1.885 7.015 -18.113 1.00 85.75 83 PHE A C 1
ATOM 724 O O . PHE A 1 83 ? -0.935 6.734 -18.844 1.00 85.75 83 PHE A O 1
ATOM 731 N N . ASN A 1 84 ? -3.111 7.268 -18.595 1.00 82.00 84 ASN A N 1
ATOM 732 C CA . ASN A 1 84 ? -3.533 7.009 -19.979 1.00 82.00 84 ASN A CA 1
ATOM 733 C C . ASN A 1 84 ? -3.223 5.567 -20.424 1.00 82.00 84 ASN A C 1
ATOM 735 O O . ASN A 1 84 ? -2.794 5.355 -21.555 1.00 82.00 84 ASN A O 1
ATOM 739 N N . GLU A 1 85 ? -3.354 4.600 -19.511 1.00 83.12 85 GLU A N 1
ATOM 740 C CA . GLU A 1 85 ? -3.073 3.170 -19.727 1.00 83.12 85 GLU A CA 1
ATOM 741 C C . GLU A 1 85 ? -1.597 2.832 -20.064 1.00 83.12 85 GLU A C 1
ATOM 743 O O . GLU A 1 85 ? -1.240 1.667 -20.211 1.00 83.12 85 GLU A O 1
ATOM 748 N N . ASP A 1 86 ? -0.693 3.821 -20.091 1.00 86.00 86 ASP A N 1
ATOM 749 C CA . ASP A 1 86 ? 0.756 3.640 -20.278 1.00 86.00 86 ASP A CA 1
ATOM 750 C C . ASP A 1 86 ? 1.464 3.382 -18.935 1.00 86.00 86 ASP A C 1
ATOM 752 O O . ASP A 1 86 ? 2.169 4.235 -18.365 1.00 86.00 86 ASP A O 1
ATOM 756 N N . VAL A 1 87 ? 1.238 2.171 -18.427 1.00 88.94 87 VAL A N 1
ATOM 757 C CA . VAL A 1 87 ? 1.745 1.680 -17.143 1.00 88.94 87 VAL A CA 1
ATOM 758 C C . VAL A 1 87 ? 2.787 0.587 -17.383 1.00 88.94 87 VAL A C 1
ATOM 760 O O . VAL A 1 87 ? 2.513 -0.426 -18.026 1.00 88.94 87 VAL A O 1
ATOM 763 N N . THR A 1 88 ? 4.002 0.763 -16.855 1.00 89.81 88 THR A N 1
ATOM 764 C CA . THR A 1 88 ? 5.006 -0.315 -16.890 1.00 89.81 88 THR A CA 1
ATOM 765 C C . THR A 1 88 ? 4.706 -1.366 -15.829 1.00 89.81 88 THR A C 1
ATOM 767 O O . THR A 1 88 ? 4.075 -1.079 -14.819 1.00 89.81 88 THR A O 1
ATOM 770 N N . HIS A 1 89 ? 5.252 -2.576 -15.977 1.00 89.69 89 HIS A N 1
ATOM 771 C CA . HIS A 1 89 ? 5.085 -3.623 -14.963 1.00 89.69 89 HIS A CA 1
ATOM 772 C C . HIS A 1 89 ? 5.500 -3.173 -13.546 1.00 89.69 89 HIS A C 1
ATOM 774 O O . HIS A 1 89 ? 4.858 -3.522 -12.562 1.00 89.69 89 HIS A O 1
ATOM 780 N N . THR A 1 90 ? 6.556 -2.364 -13.416 1.00 90.38 90 THR A N 1
ATOM 781 C CA . THR A 1 90 ? 6.985 -1.841 -12.110 1.00 90.38 90 THR A CA 1
ATOM 782 C C . THR A 1 90 ? 5.962 -0.886 -11.500 1.00 90.38 90 THR A C 1
ATOM 784 O O . THR A 1 90 ? 5.702 -0.955 -10.302 1.00 90.38 90 THR A O 1
ATOM 787 N N . GLU A 1 91 ? 5.366 -0.013 -12.311 1.00 92.19 91 GLU A N 1
ATOM 788 C CA . GLU A 1 91 ? 4.312 0.903 -11.866 1.00 92.19 91 GLU A CA 1
ATOM 789 C C . GLU A 1 91 ? 3.016 0.150 -11.575 1.00 92.19 91 GLU A C 1
ATOM 791 O O . GLU A 1 91 ? 2.356 0.449 -10.589 1.00 92.19 91 GLU A O 1
ATOM 796 N N . GLU A 1 92 ? 2.696 -0.879 -12.363 1.00 93.25 92 GLU A N 1
ATOM 797 C CA . GLU A 1 92 ? 1.582 -1.798 -12.118 1.00 93.25 92 GLU A CA 1
ATOM 798 C C . GLU A 1 92 ? 1.691 -2.414 -10.715 1.00 93.25 92 GLU A C 1
ATOM 800 O O . GLU A 1 92 ? 0.735 -2.396 -9.938 1.00 93.25 92 GLU A O 1
ATOM 805 N N . MET A 1 93 ? 2.879 -2.909 -10.352 1.00 93.44 93 MET A N 1
ATOM 806 C CA . MET A 1 93 ? 3.125 -3.468 -9.020 1.00 93.44 93 MET A CA 1
ATOM 807 C C . MET A 1 93 ? 3.024 -2.410 -7.914 1.00 93.44 93 MET A C 1
ATOM 809 O O . MET A 1 93 ? 2.465 -2.692 -6.853 1.00 93.44 93 MET A O 1
ATOM 813 N N . GLN A 1 94 ? 3.509 -1.189 -8.152 1.00 93.75 94 GLN A N 1
ATOM 814 C CA . GLN A 1 94 ? 3.389 -0.077 -7.200 1.00 93.75 94 GLN A CA 1
ATOM 815 C C . GLN A 1 94 ? 1.929 0.368 -7.006 1.00 93.75 94 GLN A C 1
ATOM 817 O O . GLN A 1 94 ? 1.512 0.625 -5.874 1.00 93.75 94 GLN A O 1
ATOM 822 N N . ILE A 1 95 ? 1.139 0.423 -8.082 1.00 94.75 95 ILE A N 1
ATOM 823 C CA . ILE A 1 95 ? -0.306 0.689 -8.047 1.00 94.75 95 ILE A CA 1
ATOM 824 C C . ILE A 1 95 ? -0.999 -0.392 -7.218 1.00 94.75 95 ILE A C 1
ATOM 826 O O . ILE A 1 95 ? -1.711 -0.076 -6.266 1.00 94.75 95 ILE A O 1
ATOM 830 N N . LEU A 1 96 ? -0.724 -1.666 -7.505 1.00 94.81 96 LEU A N 1
ATOM 831 C CA . LEU A 1 96 ? -1.291 -2.796 -6.772 1.00 94.81 96 LEU A CA 1
ATOM 832 C C . LEU A 1 96 ? -0.968 -2.739 -5.271 1.00 94.81 96 LEU A C 1
ATOM 834 O O . LEU A 1 96 ? -1.836 -3.007 -4.436 1.00 94.81 96 LEU A O 1
ATOM 838 N N . GLU A 1 97 ? 0.271 -2.401 -4.907 1.00 95.12 97 GLU A N 1
ATOM 839 C CA . GLU A 1 97 ? 0.676 -2.278 -3.505 1.00 95.12 97 GLU A CA 1
ATOM 840 C C . GLU A 1 97 ? 0.025 -1.067 -2.818 1.00 95.12 97 GLU A C 1
ATOM 842 O O . GLU A 1 97 ? -0.340 -1.136 -1.638 1.00 95.12 97 GLU A O 1
ATOM 847 N N . THR A 1 98 ? -0.186 0.019 -3.565 1.00 95.94 98 THR A N 1
ATOM 848 C CA . THR A 1 98 ? -0.903 1.209 -3.092 1.00 95.94 98 THR A CA 1
ATOM 849 C C . THR A 1 98 ? -2.360 0.871 -2.784 1.00 95.94 98 THR A C 1
ATOM 851 O O . THR A 1 98 ? -2.797 1.102 -1.659 1.00 95.94 98 THR A O 1
ATOM 854 N N . ILE A 1 99 ? -3.071 0.229 -3.718 1.00 94.88 99 ILE A N 1
ATOM 855 C CA . ILE A 1 99 ? -4.467 -0.206 -3.540 1.00 94.88 99 ILE A CA 1
ATOM 856 C C . ILE A 1 99 ? -4.590 -1.150 -2.339 1.00 94.88 99 ILE A C 1
ATOM 858 O O . ILE A 1 99 ? -5.456 -0.970 -1.484 1.00 94.88 99 ILE A O 1
ATOM 862 N N . ARG A 1 100 ? -3.687 -2.134 -2.213 1.00 95.25 100 ARG A N 1
ATOM 863 C CA . ARG A 1 100 ? -3.676 -3.040 -1.052 1.00 95.25 100 ARG A CA 1
ATOM 864 C C . ARG A 1 100 ? -3.505 -2.288 0.266 1.00 95.25 100 ARG A C 1
ATOM 866 O O . ARG A 1 100 ? -4.161 -2.619 1.249 1.00 95.25 100 ARG A O 1
ATOM 873 N N . THR A 1 101 ? -2.638 -1.281 0.288 1.00 96.06 101 THR A N 1
ATOM 874 C CA . THR A 1 101 ? -2.423 -0.451 1.479 1.00 96.06 101 THR A CA 1
ATOM 875 C C . THR A 1 101 ? -3.666 0.384 1.801 1.00 96.06 101 THR A C 1
ATOM 877 O O . THR A 1 101 ? -4.027 0.493 2.969 1.00 96.06 101 THR A O 1
ATOM 880 N N . GLU A 1 102 ? -4.363 0.921 0.796 1.00 94.81 102 GLU A N 1
ATOM 881 C CA . GLU A 1 102 ? -5.629 1.649 0.978 1.00 94.81 102 GLU A CA 1
ATOM 882 C C . GLU A 1 102 ? -6.736 0.766 1.560 1.00 94.81 102 GLU A C 1
ATOM 884 O O . GLU A 1 102 ? -7.401 1.175 2.511 1.00 94.81 102 GLU A O 1
ATOM 889 N N . VAL A 1 103 ? -6.881 -0.465 1.061 1.00 95.12 103 VAL A N 1
ATOM 890 C CA . VAL A 1 103 ? -7.837 -1.439 1.613 1.00 95.12 103 VAL A CA 1
ATOM 891 C C . VAL A 1 103 ? -7.543 -1.723 3.089 1.00 95.12 103 VAL A C 1
ATOM 893 O O . VAL A 1 103 ? -8.454 -1.689 3.913 1.00 95.12 103 VAL A O 1
ATOM 896 N N . LEU A 1 104 ? -6.273 -1.931 3.454 1.00 94.88 104 LEU A N 1
ATOM 897 C CA . LEU A 1 104 ? -5.885 -2.151 4.853 1.00 94.88 104 LEU A CA 1
ATOM 898 C C . LEU A 1 104 ? -6.168 -0.934 5.747 1.00 94.88 104 LEU A C 1
ATOM 900 O O . LEU A 1 104 ? -6.581 -1.108 6.892 1.00 94.88 104 LEU A O 1
ATOM 904 N N . ILE A 1 105 ?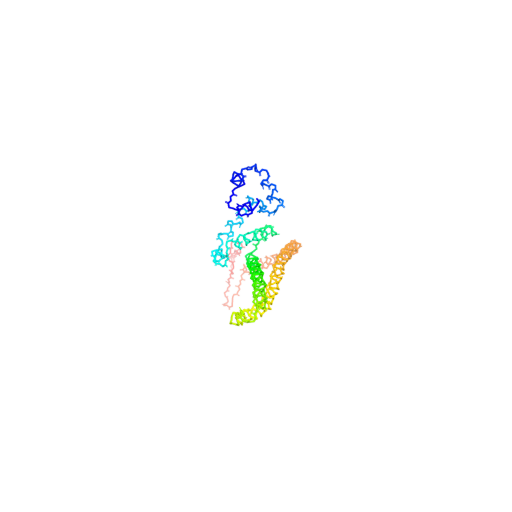 -5.980 0.287 5.235 1.00 94.56 105 ILE A N 1
ATOM 905 C CA . ILE A 1 105 ? -6.331 1.518 5.961 1.00 94.56 105 ILE A CA 1
ATOM 906 C C . ILE A 1 105 ? -7.837 1.561 6.232 1.00 94.56 105 ILE A C 1
ATOM 908 O O . ILE A 1 105 ? -8.240 1.817 7.366 1.00 94.56 105 ILE A O 1
ATOM 912 N N . ASN A 1 106 ? -8.662 1.281 5.219 1.00 93.25 106 ASN A N 1
ATOM 913 C CA . ASN A 1 106 ? -10.119 1.281 5.362 1.00 93.25 106 ASN A CA 1
ATOM 914 C C . ASN A 1 106 ? -10.574 0.237 6.390 1.00 93.25 106 ASN A C 1
ATOM 916 O O . ASN A 1 106 ? -11.323 0.572 7.307 1.00 93.25 106 ASN A O 1
ATOM 920 N N . ARG A 1 107 ? -10.033 -0.984 6.315 1.00 91.56 107 ARG A N 1
ATOM 921 C CA . ARG A 1 107 ? -10.303 -2.049 7.290 1.00 91.56 107 ARG A CA 1
ATOM 922 C C . ARG A 1 107 ? -9.918 -1.642 8.714 1.00 91.56 107 ARG A C 1
ATOM 924 O O . ARG A 1 107 ? -10.716 -1.776 9.635 1.00 91.56 107 ARG A O 1
ATOM 931 N N . GLY A 1 108 ? -8.728 -1.066 8.899 1.00 91.88 108 GLY A N 1
ATOM 932 C CA . GLY A 1 108 ? -8.286 -0.578 10.209 1.00 91.88 108 GLY A CA 1
ATOM 933 C C . GLY A 1 108 ? -9.170 0.547 10.765 1.00 91.88 108 GLY A C 1
ATOM 934 O O . GLY A 1 108 ? -9.352 0.659 11.979 1.00 91.88 108 GLY A O 1
ATOM 935 N N . MET A 1 109 ? -9.756 1.373 9.894 1.00 91.19 109 MET A N 1
ATOM 936 C CA . MET A 1 109 ? -10.715 2.407 10.291 1.00 91.19 109 MET A CA 1
ATOM 937 C C . MET A 1 109 ? -12.067 1.819 10.710 1.00 91.19 109 MET A C 1
ATOM 939 O O . MET A 1 109 ? -12.648 2.297 11.688 1.00 91.19 109 MET A O 1
ATOM 943 N N . GLU A 1 110 ? -12.542 0.775 10.030 1.00 91.88 110 GLU A N 1
ATOM 944 C CA . GLU A 1 110 ? -13.737 0.021 10.433 1.00 91.88 110 GLU A CA 1
ATOM 945 C C . GLU A 1 110 ? -13.536 -0.659 11.793 1.00 91.88 110 GLU A C 1
ATOM 947 O O . GLU A 1 110 ? -14.327 -0.431 12.713 1.00 91.88 110 GLU A O 1
ATOM 952 N N . ASP A 1 111 ? -12.423 -1.374 11.977 1.00 91.44 111 ASP A N 1
ATOM 953 C CA . ASP A 1 111 ? -12.069 -2.024 13.246 1.00 91.44 111 ASP A CA 1
ATOM 954 C C . ASP A 1 111 ? -11.985 -1.013 14.398 1.00 91.44 111 ASP A C 1
ATOM 956 O O . ASP A 1 111 ? -12.473 -1.247 15.510 1.00 91.44 111 ASP A O 1
ATOM 960 N N . ARG A 1 112 ? -11.401 0.162 14.136 1.00 91.94 112 ARG A N 1
ATOM 961 C CA . ARG A 1 112 ? -11.341 1.256 15.109 1.00 91.94 112 ARG A CA 1
ATOM 962 C C . ARG A 1 112 ? -12.737 1.763 15.467 1.00 91.94 112 ARG A C 1
ATOM 964 O O . ARG A 1 112 ? -12.996 2.016 16.646 1.00 91.94 112 ARG A O 1
ATOM 971 N N . GLN A 1 113 ? -13.616 1.933 14.482 1.00 93.25 113 GLN A N 1
ATOM 972 C CA . GLN A 1 113 ? -14.987 2.384 14.706 1.00 93.25 113 GLN A CA 1
ATOM 973 C C . GLN A 1 113 ? -15.776 1.366 15.539 1.00 93.25 113 GLN A C 1
ATOM 975 O O . GLN A 1 113 ? -16.500 1.754 16.460 1.00 93.25 113 GLN A O 1
ATOM 980 N N . ASP A 1 114 ? -15.606 0.075 15.270 1.00 93.25 114 ASP A N 1
ATOM 981 C CA . ASP A 1 114 ? -16.244 -0.990 16.041 1.00 93.25 114 ASP A CA 1
ATOM 982 C C . ASP A 1 114 ? -15.684 -1.095 17.459 1.00 93.25 114 ASP A C 1
ATOM 984 O O . ASP A 1 114 ? -16.450 -1.254 18.415 1.00 93.25 114 ASP A O 1
ATOM 988 N N . ASN A 1 115 ? -14.376 -0.896 17.639 1.00 93.44 115 ASN A N 1
ATOM 989 C CA . ASN A 1 115 ? -13.782 -0.809 18.969 1.00 93.44 115 ASN A CA 1
ATOM 990 C C . ASN A 1 115 ? -14.326 0.397 19.757 1.00 93.44 115 ASN A C 1
ATOM 992 O O . ASN A 1 115 ? -14.626 0.268 20.943 1.00 93.44 115 ASN A O 1
ATOM 996 N N . MET A 1 116 ? -14.530 1.550 19.108 1.00 93.19 116 MET A N 1
ATOM 997 C CA . MET A 1 116 ? -15.161 2.714 19.745 1.00 93.19 116 MET A CA 1
ATOM 998 C C . MET A 1 116 ? -16.609 2.426 20.163 1.00 93.19 116 MET A C 1
ATOM 1000 O O . MET A 1 116 ? -16.964 2.668 21.313 1.00 93.19 116 MET A O 1
ATOM 1004 N N . ARG A 1 117 ? -17.417 1.809 19.291 1.00 95.25 117 ARG A N 1
ATOM 1005 C CA . ARG A 1 117 ? -18.785 1.376 19.644 1.00 95.25 117 ARG A CA 1
ATOM 1006 C C . ARG A 1 117 ? -18.790 0.363 20.791 1.00 95.25 117 ARG A C 1
ATOM 1008 O O . ARG A 1 117 ? -19.694 0.365 21.627 1.00 95.25 117 ARG A O 1
ATOM 1015 N N . ARG A 1 118 ? -17.791 -0.525 20.843 1.00 94.25 118 ARG A N 1
ATOM 1016 C CA . ARG A 1 118 ? -17.630 -1.499 21.930 1.00 94.25 118 ARG A CA 1
ATOM 1017 C C . ARG A 1 118 ? -17.317 -0.813 23.258 1.00 94.25 118 ARG A C 1
ATOM 1019 O O . ARG A 1 118 ? -17.894 -1.212 24.267 1.00 94.25 118 ARG A O 1
ATOM 1026 N N . ILE A 1 119 ? -16.453 0.203 23.252 1.00 95.06 119 ILE A N 1
ATOM 1027 C CA . ILE A 1 119 ? -16.156 1.037 24.427 1.00 95.06 119 ILE A CA 1
ATOM 1028 C C . ILE A 1 119 ? -17.440 1.706 24.924 1.00 95.06 119 ILE A C 1
ATOM 1030 O O . ILE A 1 119 ? -17.816 1.479 26.069 1.00 95.06 119 ILE A O 1
ATOM 1034 N N . GLU A 1 120 ? -18.170 2.406 24.051 1.00 96.38 120 GLU A N 1
ATOM 1035 C CA . GLU A 1 120 ? -19.430 3.081 24.406 1.00 96.38 120 GLU A CA 1
ATOM 1036 C C . GLU A 1 120 ? -20.463 2.104 24.994 1.00 96.38 120 GLU A C 1
ATOM 1038 O O . GLU A 1 120 ? -21.141 2.393 25.982 1.00 96.38 120 GLU A O 1
ATOM 1043 N N . LYS A 1 121 ? -20.572 0.901 24.414 1.00 96.25 121 LYS A N 1
ATOM 1044 C CA . LYS A 1 121 ? -21.467 -0.144 24.923 1.00 96.25 121 LYS A CA 1
ATOM 1045 C C . LYS A 1 121 ? -21.047 -0.634 26.311 1.00 96.25 121 LYS A C 1
ATOM 1047 O O . LYS A 1 121 ? -21.923 -0.852 27.144 1.00 96.25 121 LYS A O 1
ATOM 1052 N N . LEU A 1 122 ? -19.752 -0.845 26.547 1.00 95.31 122 LEU A N 1
ATOM 1053 C CA . LEU A 1 122 ? -19.229 -1.290 27.843 1.00 95.31 122 LEU A CA 1
ATOM 1054 C C . LEU A 1 122 ? -19.397 -0.213 28.915 1.00 95.31 122 LEU A C 1
ATOM 1056 O O . LEU A 1 122 ? -19.820 -0.535 30.020 1.00 95.31 122 LEU A O 1
ATOM 1060 N N . GLU A 1 123 ? -19.129 1.050 28.583 1.00 95.25 123 GLU A N 1
ATOM 1061 C CA . GLU A 1 123 ? -19.357 2.190 29.476 1.00 95.25 123 GLU A CA 1
ATOM 1062 C C . GLU A 1 123 ? -20.826 2.277 29.889 1.00 95.25 123 GLU A C 1
ATOM 1064 O O . GLU A 1 123 ? -21.119 2.355 31.080 1.00 95.25 123 GLU A O 1
ATOM 1069 N N . ARG A 1 124 ? -21.754 2.149 28.930 1.00 96.19 124 ARG A N 1
ATOM 1070 C CA . ARG A 1 124 ? -23.190 2.127 29.228 1.00 96.19 124 ARG A CA 1
ATOM 1071 C C . ARG A 1 124 ? -23.579 0.967 30.147 1.00 96.19 124 ARG A C 1
ATOM 1073 O O . ARG A 1 124 ? -24.304 1.194 31.104 1.00 96.19 124 ARG A O 1
ATOM 1080 N N . LEU A 1 125 ? -23.090 -0.250 29.891 1.00 94.44 125 LEU A N 1
ATOM 1081 C CA . LEU A 1 125 ? -23.381 -1.413 30.744 1.00 94.44 125 LEU A CA 1
ATOM 1082 C C . LEU A 1 125 ? -22.848 -1.229 32.171 1.00 94.44 125 LEU A C 1
ATOM 1084 O O . LEU A 1 125 ? -23.512 -1.617 33.127 1.00 94.44 125 LEU A O 1
ATOM 1088 N N . ILE A 1 126 ? -21.668 -0.621 32.322 1.00 94.31 126 ILE A N 1
ATOM 1089 C CA . ILE A 1 126 ? -21.105 -0.291 33.636 1.00 94.31 126 ILE A CA 1
ATOM 1090 C C . ILE A 1 126 ? -21.986 0.746 34.339 1.00 94.31 126 ILE A C 1
ATOM 1092 O O . ILE A 1 126 ? -22.330 0.548 35.501 1.00 94.31 126 ILE A O 1
ATOM 1096 N N . SER A 1 127 ? -22.388 1.820 33.653 1.00 93.94 127 SER A N 1
ATOM 1097 C CA . SER A 1 127 ? -23.272 2.844 34.222 1.00 93.94 127 SER A CA 1
ATOM 1098 C C . SER A 1 127 ? -24.629 2.275 34.644 1.00 93.94 127 SER A C 1
ATOM 1100 O O . SER A 1 127 ? -25.040 2.491 35.780 1.00 93.94 127 SER A O 1
ATOM 1102 N N . GLU A 1 128 ? -25.282 1.491 33.779 1.00 93.38 128 GLU A N 1
ATOM 1103 C CA . GLU A 1 128 ? -26.563 0.828 34.067 1.00 93.38 128 GLU A CA 1
ATOM 1104 C C . GLU A 1 128 ? -26.467 -0.103 35.287 1.00 93.38 128 GLU A C 1
ATOM 1106 O O . GLU A 1 128 ? -27.387 -0.163 36.102 1.00 93.38 128 GLU A O 1
ATOM 1111 N N . GLU A 1 129 ? -25.350 -0.819 35.445 1.00 90.56 129 GLU A N 1
ATOM 1112 C CA . GLU A 1 129 ? -25.129 -1.684 36.606 1.00 90.56 129 GLU A CA 1
ATOM 1113 C C . GLU A 1 129 ? -24.873 -0.871 37.882 1.00 90.56 129 GLU A C 1
ATOM 1115 O O . GLU A 1 129 ? -25.403 -1.198 38.942 1.00 90.56 129 GLU A O 1
ATOM 1120 N N . MET A 1 130 ? -24.112 0.223 37.792 1.00 89.62 130 MET A N 1
ATOM 1121 C CA . MET A 1 130 ? -23.807 1.095 38.933 1.00 89.62 130 MET A CA 1
ATOM 1122 C C . MET A 1 130 ? -25.017 1.889 39.444 1.00 89.62 130 MET A C 1
ATOM 1124 O O . MET A 1 130 ? -25.039 2.256 40.620 1.00 89.62 130 MET A O 1
ATOM 1128 N N . GLU A 1 131 ? -26.016 2.147 38.597 1.00 92.94 131 GLU A N 1
ATOM 1129 C CA . GLU A 1 131 ? -27.272 2.808 38.980 1.00 92.94 131 GLU A CA 1
ATOM 1130 C C . GLU A 1 131 ? -28.195 1.911 39.819 1.00 92.94 131 GLU A C 1
ATOM 1132 O O . GLU A 1 131 ? -29.053 2.411 40.554 1.00 92.94 131 GLU A O 1
ATOM 1137 N N . LYS A 1 132 ? -28.017 0.585 39.759 1.00 92.50 132 LYS A N 1
ATOM 1138 C CA . LYS A 1 132 ? -28.795 -0.349 40.581 1.00 92.50 132 LYS A CA 1
ATOM 1139 C C . LYS A 1 132 ? -28.434 -0.193 42.064 1.00 92.50 132 LYS A C 1
ATOM 1141 O O . LYS A 1 132 ? -27.278 0.087 42.393 1.00 92.50 132 LYS A O 1
ATOM 1146 N N . PRO A 1 133 ? -29.377 -0.429 42.996 1.00 91.31 133 PRO A N 1
ATOM 1147 C CA . PRO A 1 133 ? -29.052 -0.493 44.419 1.00 91.31 133 PRO A CA 1
ATOM 1148 C C . PRO A 1 133 ? -27.992 -1.570 44.682 1.00 91.31 133 PRO A C 1
ATOM 1150 O O . PRO A 1 133 ? -28.038 -2.626 44.058 1.00 91.31 133 PRO A O 1
ATOM 1153 N N . LYS A 1 134 ? -27.070 -1.326 45.625 1.00 84.88 134 LYS A N 1
ATOM 1154 C CA . LYS A 1 134 ? -25.897 -2.189 45.889 1.00 84.88 134 LYS A CA 1
ATOM 1155 C C . LYS A 1 134 ? -26.222 -3.675 46.060 1.00 84.88 134 LYS A C 1
ATOM 1157 O O . LYS A 1 134 ? -25.435 -4.509 45.633 1.00 84.88 134 LYS A O 1
ATOM 1162 N N . ASP A 1 135 ? -27.378 -3.996 46.631 1.00 88.88 135 ASP A N 1
ATOM 1163 C CA . ASP A 1 135 ? -27.804 -5.380 46.872 1.00 88.88 135 ASP A CA 1
ATOM 1164 C C . ASP A 1 135 ? -28.212 -6.126 45.587 1.00 88.88 135 ASP A C 1
ATOM 1166 O O . ASP A 1 135 ? -28.254 -7.353 45.570 1.00 88.88 135 ASP A O 1
ATOM 1170 N N . PHE A 1 136 ? -28.501 -5.393 44.507 1.00 88.44 136 PHE A N 1
ATOM 1171 C CA . PHE A 1 136 ? -28.876 -5.923 43.192 1.00 88.44 136 PHE A CA 1
ATOM 1172 C C . PHE A 1 136 ? -27.766 -5.774 42.142 1.00 88.44 136 PHE A C 1
ATOM 1174 O O . PHE A 1 136 ? -27.989 -6.130 40.984 1.00 88.44 136 PHE A O 1
ATOM 1181 N N . GLN A 1 137 ? -26.603 -5.234 42.518 1.00 89.00 137 GLN A N 1
ATOM 1182 C CA . GLN A 1 137 ? -25.469 -5.081 41.610 1.00 89.00 137 GLN A CA 1
ATOM 1183 C C . GLN A 1 137 ? -24.761 -6.419 41.404 1.00 89.00 137 GLN A C 1
ATOM 1185 O O . GLN A 1 137 ? -24.296 -7.051 42.357 1.00 89.00 137 GLN A O 1
ATOM 1190 N N . ASP A 1 138 ? -24.597 -6.819 40.148 1.00 92.06 138 ASP A N 1
ATOM 1191 C CA . ASP A 1 138 ? -23.740 -7.940 39.789 1.00 92.06 138 ASP A CA 1
ATOM 1192 C C . ASP A 1 138 ? -22.269 -7.494 39.772 1.00 92.06 138 ASP A C 1
ATOM 1194 O O . ASP A 1 138 ? -21.715 -7.028 38.772 1.00 92.06 138 ASP A O 1
ATOM 1198 N N . THR A 1 139 ? -21.619 -7.646 40.925 1.00 89.50 139 THR A N 1
ATOM 1199 C CA . THR A 1 139 ? -20.195 -7.319 41.105 1.00 89.50 139 THR A CA 1
ATOM 1200 C C . THR A 1 139 ? -19.263 -8.128 40.198 1.00 89.50 139 THR A C 1
ATOM 1202 O O . THR A 1 139 ? -18.200 -7.628 39.817 1.00 89.50 139 THR A O 1
ATOM 1205 N N . GLN A 1 140 ? -19.648 -9.347 39.806 1.00 92.19 140 GLN A N 1
ATOM 1206 C CA . GLN A 1 140 ? -18.847 -10.189 38.921 1.00 92.19 140 GLN A CA 1
ATOM 1207 C C . GLN A 1 140 ? -18.936 -9.696 37.472 1.00 92.19 140 GLN A C 1
ATOM 1209 O O . GLN A 1 140 ? -17.905 -9.573 36.801 1.00 92.19 140 GLN A O 1
ATOM 1214 N N . ALA A 1 141 ? -20.141 -9.363 37.003 1.00 90.81 141 ALA A N 1
ATOM 1215 C CA . ALA A 1 141 ? -20.343 -8.767 35.686 1.00 90.81 141 ALA A CA 1
ATOM 1216 C C . ALA A 1 141 ? -19.644 -7.404 35.571 1.00 90.81 141 ALA A C 1
ATOM 1218 O O . ALA A 1 141 ? -18.946 -7.155 34.586 1.00 90.81 141 ALA A O 1
ATOM 1219 N N . LEU A 1 142 ? -19.738 -6.563 36.607 1.00 92.44 142 LEU A N 1
ATOM 1220 C CA . LEU A 1 142 ? -19.074 -5.259 36.652 1.00 92.44 142 LEU A CA 1
ATOM 1221 C C . LEU A 1 142 ? -17.548 -5.387 36.489 1.00 92.44 142 LEU A C 1
ATOM 1223 O O . LEU A 1 142 ? -16.943 -4.703 35.661 1.00 92.44 142 LEU A O 1
ATOM 1227 N N . ALA A 1 143 ? -16.920 -6.307 37.229 1.00 93.62 143 ALA A N 1
ATOM 1228 C CA . ALA A 1 143 ? -15.484 -6.566 37.116 1.00 93.62 143 ALA A CA 1
ATOM 1229 C C . ALA A 1 143 ? -15.091 -7.065 35.710 1.00 93.62 143 ALA A C 1
ATOM 1231 O O . ALA A 1 143 ? -14.069 -6.640 35.154 1.00 93.62 143 ALA A O 1
ATOM 1232 N N . ALA A 1 144 ? -15.918 -7.922 35.102 1.00 95.38 144 ALA A N 1
ATOM 1233 C CA . ALA A 1 144 ? -15.708 -8.393 33.736 1.00 95.38 144 ALA A CA 1
ATOM 1234 C C . ALA A 1 144 ? -15.814 -7.248 32.712 1.00 95.38 144 ALA A C 1
ATOM 1236 O O . ALA A 1 144 ? -14.958 -7.144 31.828 1.00 95.38 144 ALA A O 1
ATOM 1237 N N . PHE A 1 145 ? -16.805 -6.359 32.843 1.00 95.62 145 PHE A N 1
ATOM 1238 C CA . PHE A 1 145 ? -16.962 -5.200 31.960 1.00 95.62 145 PHE A CA 1
ATOM 1239 C C . PHE A 1 145 ? -15.796 -4.220 32.087 1.00 95.62 145 PHE A C 1
ATOM 1241 O O . PHE A 1 145 ? -15.251 -3.808 31.064 1.00 95.62 145 PHE A O 1
ATOM 1248 N N . HIS A 1 146 ? -15.339 -3.916 33.306 1.00 93.62 146 HIS A N 1
ATOM 1249 C CA . HIS A 1 146 ? -14.154 -3.079 33.519 1.00 93.62 146 HIS A CA 1
ATOM 1250 C C . HIS A 1 146 ? -12.891 -3.681 32.898 1.00 93.62 146 HIS A C 1
ATOM 1252 O O . HIS A 1 146 ? -12.107 -2.964 32.275 1.00 93.62 146 HIS A O 1
ATOM 1258 N N . THR A 1 147 ? -12.709 -4.999 33.011 1.00 95.75 147 THR A N 1
ATOM 1259 C CA . THR A 1 147 ? -11.564 -5.689 32.400 1.00 95.75 147 THR A CA 1
ATOM 1260 C C . THR A 1 147 ? -11.606 -5.584 30.873 1.00 95.75 147 THR A C 1
ATOM 1262 O O . THR A 1 147 ? -10.602 -5.249 30.243 1.00 95.75 147 THR A O 1
ATOM 1265 N N . GLN A 1 148 ? -12.775 -5.816 30.263 1.00 95.19 148 GLN A N 1
ATOM 1266 C CA . GLN A 1 148 ? -12.946 -5.681 28.813 1.00 95.19 148 GLN A CA 1
ATOM 1267 C C . GLN A 1 148 ? -12.784 -4.235 28.336 1.00 95.19 148 GLN A C 1
ATOM 1269 O O . GLN A 1 148 ? -12.192 -4.010 27.281 1.00 95.19 148 GLN A O 1
ATOM 1274 N N . LEU A 1 149 ? -13.269 -3.262 29.111 1.00 95.75 149 LEU A N 1
ATOM 1275 C CA . LEU A 1 149 ? -13.116 -1.840 28.818 1.00 95.75 149 LEU A CA 1
ATOM 1276 C C . LEU A 1 149 ? -11.637 -1.442 28.839 1.00 95.75 149 LEU A C 1
ATOM 1278 O O . LEU A 1 149 ? -11.163 -0.813 27.897 1.00 95.75 149 LEU A O 1
ATOM 1282 N N . GLY A 1 150 ? -10.887 -1.876 29.856 1.00 93.69 150 GLY A N 1
ATOM 1283 C CA . GLY A 1 150 ? -9.443 -1.652 29.932 1.00 93.69 150 GLY A CA 1
ATOM 1284 C C . GLY A 1 150 ? -8.698 -2.213 28.716 1.00 93.69 150 GLY A C 1
ATOM 1285 O O . GLY A 1 150 ? -7.867 -1.521 28.128 1.00 93.69 150 GLY A O 1
ATOM 1286 N N . ALA A 1 151 ? -9.050 -3.427 28.280 1.00 93.88 151 ALA A N 1
ATOM 1287 C CA . ALA A 1 151 ? -8.474 -4.037 27.081 1.00 93.88 151 ALA A CA 1
ATOM 1288 C C . ALA A 1 151 ? -8.823 -3.263 25.791 1.00 93.88 151 ALA A C 1
ATOM 1290 O O . ALA A 1 151 ? -7.945 -3.029 24.959 1.00 93.88 151 ALA A O 1
ATOM 1291 N N . ALA A 1 152 ? -10.077 -2.825 25.636 1.00 93.50 152 ALA A N 1
ATOM 1292 C CA . ALA A 1 152 ? -10.531 -2.053 24.475 1.00 93.50 152 ALA A CA 1
ATOM 1293 C C . ALA A 1 152 ? -9.916 -0.639 24.417 1.00 93.50 152 ALA A C 1
ATOM 1295 O O . ALA A 1 152 ? -9.605 -0.127 23.341 1.00 93.50 152 ALA A O 1
ATOM 1296 N N . ILE A 1 153 ? -9.687 -0.007 25.572 1.00 92.56 153 ILE A N 1
ATOM 1297 C CA . ILE A 1 153 ? -8.979 1.277 25.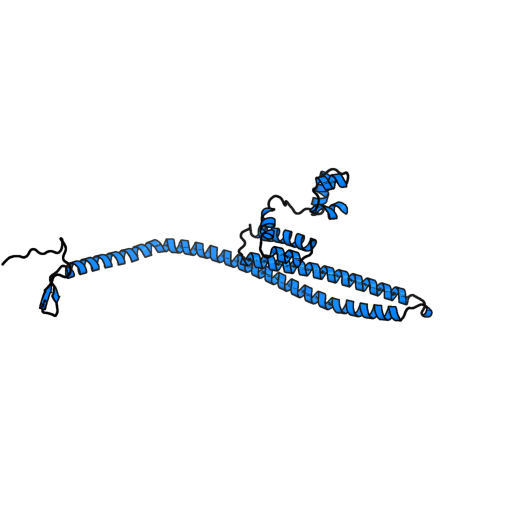658 1.00 92.56 153 ILE A CA 1
ATOM 1298 C C . ILE A 1 153 ? -7.505 1.099 25.279 1.00 92.56 153 ILE A C 1
ATOM 1300 O O . ILE A 1 153 ? -6.967 1.911 24.524 1.00 92.56 153 ILE A O 1
ATOM 1304 N N . ALA A 1 154 ? -6.855 0.032 25.750 1.00 92.00 154 ALA A N 1
ATOM 1305 C CA . ALA A 1 154 ? -5.458 -0.246 25.423 1.00 92.00 154 ALA A CA 1
ATOM 1306 C C . ALA A 1 154 ? -5.247 -0.445 23.909 1.00 92.00 154 ALA A C 1
ATOM 1308 O O . ALA A 1 154 ? -4.304 0.116 23.338 1.00 92.00 154 ALA A O 1
ATOM 1309 N N . SER A 1 155 ? -6.159 -1.163 23.239 1.00 91.12 155 SER A N 1
ATOM 1310 C CA . SER A 1 155 ? -6.079 -1.412 21.791 1.00 91.12 155 SER A CA 1
ATOM 1311 C C . SER A 1 155 ? -6.224 -0.145 20.939 1.00 91.12 155 SER A C 1
ATOM 1313 O O . SER A 1 155 ? -5.683 -0.091 19.836 1.00 91.12 155 SER A O 1
ATOM 1315 N N . LYS A 1 156 ? -6.853 0.924 21.454 1.00 89.19 156 LYS A N 1
ATOM 1316 C CA . LYS A 1 156 ? -7.012 2.205 20.736 1.00 89.19 156 LYS A CA 1
ATOM 1317 C C . LYS A 1 156 ? -5.677 2.788 20.264 1.00 89.19 156 LYS A C 1
ATOM 1319 O O . LYS A 1 156 ? -5.587 3.283 19.144 1.00 89.19 156 LYS A O 1
ATOM 1324 N N . SER A 1 157 ? -4.647 2.729 21.110 1.00 87.06 157 SER A N 1
ATOM 1325 C CA . SER A 1 157 ? -3.314 3.244 20.767 1.00 87.06 157 SER A CA 1
ATOM 1326 C C . SER A 1 157 ? -2.629 2.411 19.680 1.00 87.06 157 SER A C 1
ATOM 1328 O O . SER A 1 157 ? -1.963 2.967 18.809 1.00 87.06 157 SER A O 1
ATOM 1330 N N . ALA A 1 158 ? -2.841 1.091 19.684 1.00 89.81 158 ALA A N 1
ATOM 1331 C CA . ALA A 1 158 ? -2.302 0.189 18.674 1.00 89.81 158 ALA A CA 1
ATOM 1332 C C . ALA A 1 158 ? -2.888 0.490 17.287 1.00 89.81 158 ALA A C 1
ATOM 1334 O O . ALA A 1 158 ? -2.119 0.667 16.344 1.00 89.81 158 ALA A O 1
ATOM 1335 N N . TYR A 1 159 ? -4.212 0.660 17.188 1.00 89.50 159 TYR A N 1
ATOM 1336 C CA . TYR A 1 159 ? -4.878 0.998 15.924 1.00 89.50 159 TYR A CA 1
ATOM 1337 C C . TYR A 1 159 ? -4.414 2.337 15.341 1.00 89.50 159 TYR A C 1
ATOM 1339 O O . TYR A 1 159 ? -4.211 2.443 14.136 1.00 89.50 159 TYR A O 1
ATOM 1347 N N . ILE A 1 160 ? -4.213 3.361 16.181 1.00 89.12 160 ILE A N 1
ATOM 1348 C CA . ILE A 1 160 ? -3.704 4.667 15.725 1.00 89.12 160 ILE A CA 1
ATOM 1349 C C . ILE A 1 160 ? -2.290 4.516 15.154 1.00 89.12 160 ILE A C 1
ATOM 1351 O O . ILE A 1 160 ? -2.015 4.971 14.048 1.00 89.12 160 ILE A O 1
ATOM 1355 N N . ASN A 1 161 ? -1.413 3.815 15.874 1.00 92.06 161 ASN A N 1
ATOM 1356 C CA . ASN A 1 161 ? -0.035 3.607 15.436 1.00 92.06 161 ASN A CA 1
ATOM 1357 C C . ASN A 1 161 ? 0.053 2.789 14.138 1.00 92.06 161 ASN A C 1
ATOM 1359 O O . ASN A 1 161 ? 0.925 3.043 13.309 1.00 92.06 161 ASN A O 1
ATOM 1363 N N . GLU A 1 162 ? -0.801 1.778 13.968 1.00 91.88 162 GLU A N 1
ATOM 1364 C CA . GLU A 1 162 ? -0.875 0.996 12.731 1.00 91.88 162 GLU A CA 1
ATOM 1365 C C . GLU A 1 162 ? -1.381 1.845 11.561 1.00 91.88 162 GLU A C 1
ATOM 1367 O O . GLU A 1 162 ? -0.756 1.860 10.500 1.00 91.88 162 GLU A O 1
ATOM 1372 N N . HIS A 1 163 ? -2.447 2.614 11.777 1.00 93.25 163 HIS A N 1
ATOM 1373 C CA . HIS A 1 163 ? -3.003 3.521 10.779 1.00 93.25 163 HIS A CA 1
ATOM 1374 C C . HIS A 1 163 ? -1.969 4.544 10.285 1.00 93.25 163 HIS A C 1
ATOM 1376 O O . HIS A 1 163 ? -1.781 4.693 9.077 1.00 93.25 163 HIS A O 1
ATOM 1382 N N . ASP A 1 164 ? -1.233 5.192 11.191 1.00 94.19 164 ASP A N 1
ATOM 1383 C CA . ASP A 1 164 ? -0.208 6.179 10.821 1.00 94.19 164 ASP A CA 1
ATOM 1384 C C . ASP A 1 164 ? 0.945 5.544 10.025 1.00 94.19 164 ASP A C 1
ATOM 1386 O O . ASP A 1 164 ? 1.456 6.133 9.064 1.00 94.19 164 ASP A O 1
ATOM 1390 N N . LYS A 1 165 ? 1.329 4.305 10.362 1.00 95.88 165 LYS A N 1
ATOM 1391 C CA . LYS A 1 165 ? 2.326 3.542 9.594 1.00 95.88 165 LYS A CA 1
ATOM 1392 C C . LYS A 1 165 ? 1.833 3.223 8.186 1.00 95.88 165 LYS A C 1
ATOM 1394 O O . LYS A 1 165 ? 2.599 3.376 7.233 1.00 95.88 165 LYS A O 1
ATOM 1399 N N . LEU A 1 166 ? 0.581 2.789 8.046 1.00 95.94 166 LEU A N 1
ATOM 1400 C CA . LEU A 1 166 ? -0.013 2.483 6.745 1.00 95.94 166 LEU A CA 1
ATOM 1401 C C . LEU A 1 166 ? -0.167 3.744 5.885 1.00 95.94 166 LEU A C 1
ATOM 1403 O O . LEU A 1 166 ? 0.176 3.707 4.703 1.00 95.94 166 LEU A O 1
ATOM 1407 N N . LEU A 1 167 ? -0.578 4.875 6.470 1.00 94.50 167 LEU A N 1
ATOM 1408 C CA . LEU A 1 167 ? -0.614 6.168 5.778 1.00 94.50 167 LEU A CA 1
ATOM 1409 C C . LEU A 1 167 ? 0.771 6.595 5.291 1.00 94.50 167 LEU A C 1
ATOM 1411 O O . LEU A 1 167 ? 0.937 6.918 4.117 1.00 94.50 167 LEU A O 1
ATOM 1415 N N . THR A 1 168 ? 1.783 6.513 6.155 1.00 96.75 168 THR A N 1
ATOM 1416 C CA . THR A 1 168 ? 3.168 6.842 5.782 1.00 96.75 168 THR A CA 1
ATOM 1417 C C . THR A 1 168 ? 3.666 5.935 4.650 1.00 96.75 168 THR A C 1
ATOM 1419 O O . THR A 1 168 ? 4.321 6.395 3.711 1.00 96.75 168 THR A O 1
ATOM 1422 N N . LYS A 1 169 ? 3.333 4.634 4.698 1.00 96.31 169 LYS A N 1
ATOM 1423 C CA . LYS A 1 169 ? 3.658 3.688 3.622 1.00 96.31 169 LYS A CA 1
ATOM 1424 C C . LYS A 1 169 ? 2.975 4.093 2.313 1.00 96.31 169 LYS A C 1
ATOM 1426 O O . LYS A 1 169 ? 3.638 4.125 1.279 1.00 96.31 169 LYS A O 1
ATOM 1431 N N . LYS A 1 170 ? 1.686 4.436 2.359 1.00 94.94 170 LYS A N 1
ATOM 1432 C CA . LYS A 1 170 ? 0.916 4.897 1.196 1.00 94.94 170 LYS A CA 1
ATOM 1433 C C . LYS A 1 170 ? 1.531 6.151 0.571 1.00 94.94 170 LYS A C 1
ATOM 1435 O O . LYS A 1 170 ? 1.741 6.185 -0.639 1.00 94.94 170 LYS A O 1
ATOM 1440 N N . GLU A 1 171 ? 1.853 7.163 1.374 1.00 95.62 171 GLU A N 1
ATOM 1441 C CA . GLU A 1 171 ? 2.480 8.401 0.889 1.00 95.62 171 GLU A CA 1
ATOM 1442 C C . GLU A 1 171 ? 3.813 8.131 0.188 1.00 95.62 171 GLU A C 1
ATOM 1444 O O . GLU A 1 171 ? 4.087 8.693 -0.876 1.00 95.62 171 GLU A O 1
ATOM 1449 N N . ARG A 1 172 ? 4.621 7.225 0.751 1.00 96.38 172 ARG A N 1
ATOM 1450 C CA . ARG A 1 172 ? 5.874 6.788 0.135 1.00 96.38 172 ARG A CA 1
ATOM 1451 C C . ARG A 1 172 ? 5.639 6.088 -1.204 1.00 96.38 172 ARG A C 1
ATOM 1453 O O . ARG A 1 172 ? 6.272 6.473 -2.179 1.00 96.38 172 ARG A O 1
ATOM 1460 N N . LEU A 1 173 ? 4.721 5.121 -1.271 1.00 94.75 173 LEU A N 1
ATOM 1461 C CA . LEU A 1 173 ? 4.402 4.406 -2.514 1.00 94.75 173 LEU A CA 1
ATOM 1462 C C . LEU A 1 173 ? 3.939 5.367 -3.617 1.00 94.75 173 LEU A C 1
ATOM 1464 O O . LEU A 1 173 ? 4.418 5.291 -4.746 1.00 94.75 173 LEU A O 1
ATOM 1468 N N . LEU A 1 174 ? 3.083 6.336 -3.280 1.00 93.38 174 LEU A N 1
ATOM 1469 C CA . LEU A 1 174 ? 2.628 7.361 -4.222 1.00 93.38 174 LEU A CA 1
ATOM 1470 C C . LEU A 1 174 ? 3.763 8.276 -4.695 1.00 93.38 174 LEU A C 1
ATOM 1472 O O . LEU A 1 174 ? 3.782 8.692 -5.857 1.00 93.38 174 LEU A O 1
ATOM 1476 N N . LYS A 1 175 ? 4.707 8.613 -3.811 1.00 94.88 175 LYS A N 1
ATOM 1477 C CA . LYS A 1 175 ? 5.894 9.394 -4.172 1.00 94.88 175 LYS A CA 1
ATOM 1478 C C . LYS A 1 175 ? 6.812 8.608 -5.109 1.00 94.88 175 LYS A C 1
ATOM 1480 O O . LYS A 1 175 ? 7.255 9.165 -6.111 1.00 94.88 175 LYS A O 1
ATOM 1485 N N . ASP A 1 176 ? 7.057 7.337 -4.810 1.00 92.44 176 ASP A N 1
ATOM 1486 C CA . ASP A 1 176 ? 7.920 6.458 -5.604 1.00 92.44 176 ASP A CA 1
ATOM 1487 C C . ASP A 1 176 ? 7.306 6.182 -6.992 1.00 92.44 176 ASP A C 1
ATOM 1489 O O . ASP A 1 176 ? 8.016 6.228 -8.002 1.00 92.44 176 ASP A O 1
ATOM 1493 N N . LEU A 1 177 ? 5.979 6.017 -7.070 1.00 91.44 177 LEU A N 1
ATOM 1494 C CA . LEU A 1 177 ? 5.230 5.893 -8.327 1.00 91.44 177 LEU A CA 1
ATOM 1495 C C . LEU A 1 177 ? 5.384 7.143 -9.207 1.00 91.44 177 LEU A C 1
ATOM 1497 O O . LEU A 1 177 ? 5.737 7.052 -10.384 1.00 91.44 177 LEU A O 1
ATOM 1501 N N . LYS A 1 178 ? 5.198 8.334 -8.624 1.00 90.00 178 LYS A N 1
ATOM 1502 C CA . LYS A 1 178 ? 5.418 9.608 -9.331 1.00 90.00 178 LYS A CA 1
ATOM 1503 C C . LYS A 1 178 ? 6.869 9.767 -9.783 1.00 90.00 178 LYS A C 1
ATOM 1505 O O . LYS A 1 178 ? 7.104 10.181 -10.916 1.00 90.00 178 LYS A O 1
ATOM 1510 N N . GLY A 1 179 ? 7.828 9.419 -8.924 1.00 90.25 179 GLY A N 1
ATOM 1511 C CA . GLY A 1 179 ? 9.255 9.491 -9.236 1.00 90.25 179 GLY A CA 1
ATOM 1512 C C . GLY A 1 179 ? 9.646 8.581 -10.400 1.00 90.25 179 GLY A C 1
ATOM 1513 O O . GLY A 1 179 ? 10.336 9.022 -11.317 1.00 90.25 179 GLY A O 1
ATOM 1514 N N . THR A 1 180 ? 9.136 7.347 -10.411 1.00 87.62 180 THR A N 1
ATOM 1515 C CA . THR A 1 180 ? 9.349 6.381 -11.501 1.00 87.62 180 THR A CA 1
ATOM 1516 C C . THR A 1 180 ? 8.845 6.953 -12.829 1.00 87.62 180 THR A C 1
ATOM 1518 O O . THR A 1 180 ? 9.576 6.968 -13.822 1.00 87.62 180 THR A O 1
ATOM 1521 N N . ARG A 1 181 ? 7.634 7.522 -12.839 1.00 87.69 181 ARG A N 1
ATOM 1522 C CA . ARG A 1 181 ? 7.046 8.151 -14.030 1.00 87.69 181 ARG A CA 1
ATOM 1523 C C . ARG A 1 181 ? 7.851 9.361 -14.510 1.00 87.69 181 ARG A C 1
ATOM 1525 O O . ARG A 1 181 ? 8.084 9.508 -15.710 1.00 87.69 181 ARG A O 1
ATOM 1532 N N . GLU A 1 182 ? 8.294 10.219 -13.594 1.00 88.69 182 GLU A N 1
ATOM 1533 C CA . GLU A 1 182 ? 9.096 11.396 -13.938 1.00 88.69 182 GLU A CA 1
ATOM 1534 C C . GLU A 1 182 ? 10.457 11.001 -14.528 1.00 88.69 182 GLU A C 1
ATOM 1536 O O . GLU A 1 182 ? 10.884 11.578 -15.527 1.00 88.69 182 GLU A O 1
ATOM 1541 N N . GLN A 1 183 ? 11.096 9.963 -13.984 1.00 87.81 183 GLN A N 1
ATOM 1542 C CA . GLN A 1 183 ? 12.335 9.413 -14.530 1.00 87.81 183 GLN A CA 1
ATOM 1543 C C . GLN A 1 183 ? 12.137 8.855 -15.946 1.00 87.81 183 GLN A C 1
ATOM 1545 O O . GLN A 1 183 ? 12.945 9.142 -16.829 1.00 87.81 183 GLN A O 1
ATOM 1550 N N . ARG A 1 184 ? 11.039 8.124 -16.205 1.00 85.56 184 ARG A N 1
ATOM 1551 C CA . ARG A 1 184 ? 10.709 7.651 -17.564 1.00 85.56 184 ARG A CA 1
ATOM 1552 C C . ARG A 1 184 ? 10.543 8.812 -18.541 1.00 85.56 184 ARG A C 1
ATOM 1554 O O . ARG A 1 184 ? 11.069 8.757 -19.651 1.00 85.56 184 ARG A O 1
ATOM 1561 N N . LYS A 1 185 ? 9.846 9.872 -18.122 1.00 86.00 185 LYS A N 1
ATOM 1562 C CA . LYS A 1 185 ? 9.635 11.063 -18.950 1.00 86.00 185 LYS A CA 1
ATOM 1563 C C . LYS A 1 185 ? 10.956 11.764 -19.282 1.00 86.00 185 LYS A C 1
ATOM 1565 O O . LYS A 1 185 ? 11.184 12.069 -20.447 1.00 86.00 185 LYS A O 1
ATOM 1570 N N . ARG A 1 186 ? 11.838 11.945 -18.293 1.00 85.75 186 ARG A N 1
ATOM 1571 C CA . ARG A 1 186 ? 13.175 12.530 -18.496 1.00 85.75 186 ARG A CA 1
ATOM 1572 C C . ARG A 1 186 ? 14.018 11.695 -19.454 1.00 85.75 186 ARG A C 1
ATOM 1574 O O . ARG A 1 186 ? 14.513 12.233 -20.432 1.00 85.75 186 ARG A O 1
ATOM 1581 N N . ASN A 1 187 ? 14.076 10.377 -19.260 1.00 83.62 187 ASN A N 1
ATOM 1582 C CA . ASN A 1 187 ? 14.812 9.485 -20.162 1.00 83.62 187 ASN A CA 1
ATOM 1583 C C . ASN A 1 187 ? 14.297 9.573 -21.612 1.00 83.62 187 ASN A C 1
ATOM 1585 O O . ASN A 1 187 ? 15.083 9.519 -22.555 1.00 83.62 187 ASN A O 1
ATOM 1589 N N . ALA A 1 188 ? 12.982 9.714 -21.804 1.00 81.50 188 ALA A N 1
ATOM 1590 C CA . ALA A 1 188 ? 12.393 9.891 -23.129 1.00 81.50 188 ALA A CA 1
ATOM 1591 C C . ALA A 1 188 ? 12.710 11.267 -23.747 1.00 81.50 188 ALA A C 1
ATOM 1593 O O . ALA A 1 188 ? 12.864 11.370 -24.964 1.00 81.50 188 ALA A O 1
ATOM 1594 N N . GLU A 1 189 ? 12.803 12.322 -22.935 1.00 81.62 189 GLU A N 1
ATOM 1595 C CA . GLU A 1 189 ? 13.238 13.656 -23.370 1.00 81.62 189 GLU A CA 1
ATOM 1596 C C . GLU A 1 189 ? 14.732 13.662 -23.739 1.00 81.62 189 GLU A C 1
ATOM 1598 O O . GLU A 1 189 ? 15.083 14.121 -24.827 1.00 81.62 189 GLU A O 1
ATOM 1603 N N . ASP A 1 190 ? 15.583 13.049 -22.914 1.00 81.44 190 ASP A N 1
ATOM 1604 C CA . ASP A 1 190 ? 17.024 12.907 -23.154 1.00 81.44 190 ASP A CA 1
ATOM 1605 C C . ASP A 1 190 ? 17.327 12.044 -24.393 1.00 81.44 190 ASP A C 1
ATOM 1607 O O . ASP A 1 190 ? 18.236 12.330 -25.171 1.00 81.44 190 ASP A O 1
ATOM 1611 N N . ALA A 1 191 ? 16.534 11.000 -24.656 1.00 76.00 191 ALA A N 1
ATOM 1612 C CA . ALA A 1 191 ? 16.676 10.207 -25.877 1.00 76.00 191 ALA A CA 1
ATOM 1613 C C . ALA A 1 191 ? 16.414 11.040 -27.149 1.00 76.00 191 ALA A C 1
ATOM 1615 O O . ALA A 1 191 ? 17.099 10.870 -28.162 1.00 76.00 191 ALA A O 1
ATOM 1616 N N . LYS A 1 192 ? 15.451 11.973 -27.105 1.00 76.81 192 LYS A N 1
ATOM 1617 C CA . LYS A 1 192 ? 15.129 12.858 -28.239 1.00 76.81 192 LYS A CA 1
ATOM 1618 C C . LYS A 1 192 ? 16.227 13.886 -28.498 1.00 76.81 192 LYS A C 1
ATOM 1620 O O . LYS A 1 192 ? 16.536 14.173 -29.660 1.00 76.81 192 LYS A O 1
ATOM 1625 N N . THR A 1 193 ? 16.813 14.446 -27.440 1.00 74.44 193 THR A N 1
ATOM 1626 C CA . THR A 1 193 ? 17.939 15.381 -27.571 1.00 74.44 193 THR A CA 1
ATOM 1627 C C . THR A 1 193 ? 19.172 14.661 -28.107 1.00 74.44 193 THR A C 1
ATOM 1629 O O . THR A 1 193 ? 19.787 15.165 -29.047 1.00 74.44 193 THR A O 1
ATOM 1632 N N . ASN A 1 194 ? 19.458 13.448 -27.625 1.00 80.81 194 ASN A N 1
ATOM 1633 C CA . ASN A 1 194 ? 20.559 12.621 -28.123 1.00 80.81 194 ASN A CA 1
ATOM 1634 C C . ASN A 1 194 ? 20.414 12.294 -29.614 1.00 80.81 194 ASN A C 1
ATOM 1636 O O . ASN A 1 194 ? 21.351 12.526 -30.370 1.00 80.81 194 ASN A O 1
ATOM 1640 N N . PHE A 1 195 ? 19.241 11.846 -30.078 1.00 79.69 195 PHE A N 1
ATOM 1641 C CA . PHE A 1 195 ? 19.025 11.581 -31.509 1.00 79.69 195 PHE A CA 1
ATOM 1642 C C . PHE A 1 195 ? 19.247 12.830 -32.378 1.00 79.69 195 PHE A C 1
ATOM 1644 O O . PHE A 1 195 ? 19.898 12.775 -33.420 1.00 79.69 195 PHE A O 1
ATOM 1651 N N . SER A 1 196 ? 18.755 13.983 -31.920 1.00 81.56 196 SER A N 1
ATOM 1652 C CA . SER A 1 196 ? 18.947 15.258 -32.622 1.00 81.56 196 SER A CA 1
ATOM 1653 C C . SER A 1 196 ? 20.417 15.694 -32.644 1.00 81.56 196 SER A C 1
ATOM 1655 O O . SER A 1 196 ? 20.862 16.318 -33.604 1.00 81.56 196 SER A O 1
ATOM 1657 N N . MET A 1 197 ? 21.172 15.381 -31.590 1.00 78.06 197 MET A N 1
ATOM 1658 C CA . MET A 1 197 ? 22.606 15.650 -31.503 1.00 78.06 197 MET A CA 1
ATOM 1659 C C . MET A 1 197 ? 23.405 14.736 -32.437 1.00 78.06 197 MET A C 1
ATOM 1661 O O . MET A 1 197 ? 24.253 15.232 -33.172 1.00 78.06 197 MET A O 1
ATOM 1665 N N . TRP A 1 198 ? 23.067 13.446 -32.495 1.00 80.12 198 TRP A N 1
ATOM 1666 C CA . TRP A 1 198 ? 23.677 12.487 -33.423 1.00 80.12 198 TRP A CA 1
ATOM 1667 C C . TRP A 1 198 ? 23.468 12.907 -34.880 1.00 80.12 198 TRP A C 1
ATOM 1669 O O . TRP A 1 198 ? 24.409 12.895 -35.665 1.00 80.12 198 TRP A O 1
ATOM 1679 N N . LEU A 1 199 ? 22.265 13.370 -35.237 1.00 82.75 199 LEU A N 1
ATOM 1680 C CA . LEU A 1 199 ? 21.987 13.899 -36.578 1.00 82.75 199 LEU A CA 1
ATOM 1681 C C . LEU A 1 199 ? 22.823 15.135 -36.934 1.00 82.75 199 LEU A C 1
ATOM 1683 O O . LEU A 1 199 ? 23.150 15.330 -38.101 1.00 82.75 199 LEU A O 1
ATOM 1687 N N . LYS A 1 200 ? 23.164 15.976 -35.953 1.00 84.69 200 LYS A N 1
ATOM 1688 C CA . LYS A 1 200 ? 24.021 17.150 -36.177 1.00 84.69 200 LYS A CA 1
ATOM 1689 C C . LYS A 1 200 ? 25.496 16.794 -36.315 1.00 84.69 200 LYS A C 1
ATOM 1691 O O . LYS A 1 200 ? 26.196 17.502 -37.021 1.00 84.69 200 LYS A O 1
ATOM 1696 N N . GLN A 1 201 ? 25.945 15.739 -35.640 1.00 84.81 201 GLN A N 1
ATOM 1697 C CA . GLN A 1 201 ? 27.327 15.250 -35.699 1.00 84.81 201 GLN A CA 1
ATOM 1698 C 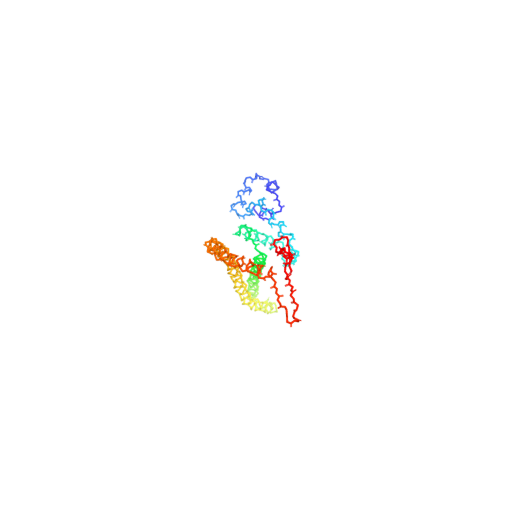C . GLN A 1 201 ? 27.582 14.335 -36.904 1.00 84.81 201 GLN A C 1
ATOM 1700 O O . GLN A 1 201 ? 28.725 14.111 -37.280 1.00 84.81 201 GLN A O 1
ATOM 1705 N N . LEU A 1 202 ? 26.518 13.826 -37.528 1.00 86.56 202 LEU A N 1
ATOM 1706 C CA . LEU A 1 202 ? 26.576 12.922 -38.676 1.00 86.56 202 LEU A CA 1
ATOM 1707 C C . LEU A 1 202 ? 27.423 13.456 -39.851 1.00 86.56 202 LEU A C 1
ATOM 1709 O O . LEU A 1 202 ? 28.219 12.681 -40.368 1.00 86.56 202 LEU A O 1
ATOM 1713 N N . PRO A 1 203 ? 27.323 14.739 -40.263 1.00 86.50 203 PRO A N 1
ATOM 1714 C CA . PRO A 1 203 ? 28.166 15.285 -41.327 1.00 86.50 203 PRO A CA 1
ATOM 1715 C C . PRO A 1 203 ? 29.661 15.260 -40.988 1.00 86.50 203 PRO A C 1
ATOM 1717 O O . PRO A 1 203 ? 30.445 14.820 -41.817 1.00 86.50 203 PRO A O 1
ATOM 1720 N N . GLU A 1 204 ? 30.043 15.663 -39.771 1.00 82.31 204 GLU A N 1
ATOM 1721 C CA . GLU A 1 204 ? 31.445 15.639 -39.317 1.00 82.31 204 GLU A CA 1
ATOM 1722 C C . GLU A 1 204 ? 31.984 14.203 -39.295 1.00 82.31 204 GLU A C 1
ATOM 1724 O O . GLU A 1 204 ? 33.054 13.930 -39.827 1.00 82.31 204 GLU A O 1
ATOM 1729 N N . PHE A 1 205 ? 31.196 13.257 -38.773 1.00 82.62 205 PHE A N 1
ATOM 1730 C CA . PHE A 1 205 ? 31.572 11.843 -38.763 1.00 82.62 205 PHE A CA 1
ATOM 1731 C C . PHE A 1 205 ? 31.739 11.270 -40.177 1.00 82.62 205 PHE A C 1
ATOM 1733 O O . PHE A 1 205 ? 32.656 10.496 -40.417 1.00 82.62 205 PHE A O 1
ATOM 1740 N N . MET A 1 206 ? 30.870 11.643 -41.122 1.00 83.00 206 MET A N 1
ATOM 1741 C CA . MET A 1 206 ? 30.974 11.192 -42.514 1.00 83.00 206 MET A CA 1
ATOM 1742 C C . MET A 1 206 ? 32.187 11.780 -43.241 1.00 83.00 206 MET A C 1
ATOM 1744 O O . MET A 1 206 ? 32.749 11.106 -44.102 1.00 83.00 206 MET A O 1
ATOM 1748 N N . GLU A 1 207 ? 32.576 13.018 -42.932 1.00 88.44 207 GLU A N 1
ATOM 1749 C CA . GLU A 1 207 ? 33.786 13.630 -43.489 1.00 88.44 207 GLU A CA 1
ATOM 1750 C C . GLU A 1 207 ? 35.051 12.943 -42.960 1.00 88.44 207 GLU A C 1
ATOM 1752 O O . GLU A 1 207 ? 35.917 12.576 -43.756 1.00 88.44 207 GLU A O 1
ATOM 1757 N N . ASP A 1 208 ? 35.125 12.702 -41.649 1.00 87.06 208 ASP A N 1
ATOM 1758 C CA . ASP A 1 208 ? 36.261 12.020 -41.021 1.00 87.06 208 ASP A CA 1
ATOM 1759 C C . ASP A 1 208 ? 36.384 10.561 -41.496 1.00 87.06 208 ASP A C 1
ATOM 1761 O O . ASP A 1 208 ? 37.465 10.128 -41.901 1.00 87.06 208 ASP A O 1
ATOM 1765 N N . ASP A 1 209 ? 35.274 9.815 -41.522 1.00 87.25 209 ASP A N 1
ATOM 1766 C CA . ASP A 1 209 ? 35.239 8.426 -42.002 1.00 87.25 209 ASP A CA 1
ATOM 1767 C C . ASP A 1 209 ? 35.582 8.354 -43.500 1.00 87.25 209 ASP A C 1
ATOM 1769 O O . ASP A 1 209 ? 36.376 7.518 -43.927 1.00 87.25 209 ASP A O 1
ATOM 1773 N N . GLY A 1 210 ? 35.075 9.296 -44.304 1.00 90.00 210 GLY A N 1
ATOM 1774 C CA . GLY A 1 210 ? 35.429 9.418 -45.719 1.00 90.00 210 GLY A CA 1
ATOM 1775 C C . GLY A 1 210 ? 36.924 9.665 -45.932 1.00 90.00 210 GLY A C 1
ATOM 1776 O O . GLY A 1 210 ? 37.542 9.021 -46.783 1.00 90.00 210 GLY A O 1
ATOM 1777 N N . TYR A 1 211 ? 37.526 10.541 -45.126 1.00 91.38 211 TYR A N 1
ATOM 1778 C CA . TYR A 1 211 ? 38.964 10.792 -45.164 1.00 91.38 211 TYR A CA 1
ATOM 1779 C C . TYR A 1 211 ? 39.773 9.543 -44.782 1.00 91.38 211 TYR A C 1
ATOM 1781 O O . TYR A 1 211 ? 40.726 9.185 -45.480 1.00 91.38 211 TYR A O 1
ATOM 1789 N N . GLU A 1 212 ? 39.390 8.836 -43.715 1.00 89.94 212 GLU A N 1
ATOM 1790 C CA . GLU A 1 212 ? 40.048 7.584 -43.325 1.00 89.94 212 GLU A CA 1
ATOM 1791 C C . GLU A 1 212 ? 39.923 6.504 -44.409 1.00 89.94 212 GLU A C 1
ATOM 1793 O O . GLU A 1 212 ? 40.911 5.829 -44.724 1.00 89.94 212 GLU A O 1
ATOM 1798 N N . MET A 1 213 ? 38.749 6.373 -45.032 1.00 90.06 213 MET A N 1
ATOM 1799 C CA . MET A 1 213 ? 38.518 5.452 -46.146 1.00 90.06 213 MET A CA 1
ATOM 1800 C C . MET A 1 213 ? 39.402 5.777 -47.357 1.00 90.06 213 MET A C 1
ATOM 1802 O O . MET A 1 213 ? 39.984 4.862 -47.946 1.00 90.06 213 MET A O 1
ATOM 1806 N N . GLU A 1 214 ? 39.556 7.053 -47.721 1.00 91.06 214 GLU A N 1
ATOM 1807 C CA . GLU A 1 214 ? 40.448 7.463 -48.814 1.00 91.06 214 GLU A CA 1
ATOM 1808 C C . GLU A 1 214 ? 41.916 7.154 -48.501 1.00 91.06 214 GLU A C 1
ATOM 1810 O O . GLU A 1 214 ? 42.642 6.624 -49.349 1.00 91.06 214 GLU A O 1
ATOM 1815 N N . VAL A 1 215 ? 42.361 7.419 -47.270 1.00 92.75 215 VAL A N 1
ATOM 1816 C CA . VAL A 1 215 ? 43.721 7.079 -46.829 1.00 92.75 215 VAL A CA 1
ATOM 1817 C C . VAL A 1 215 ? 43.957 5.569 -46.918 1.00 92.75 215 VAL A C 1
ATOM 1819 O O . VAL A 1 215 ? 45.006 5.139 -47.410 1.00 92.75 215 VAL A O 1
ATOM 1822 N N . GLN A 1 216 ? 42.987 4.758 -46.488 1.00 91.56 216 GLN A N 1
ATOM 1823 C CA . GLN A 1 216 ? 43.061 3.300 -46.590 1.00 91.56 216 GLN A CA 1
ATOM 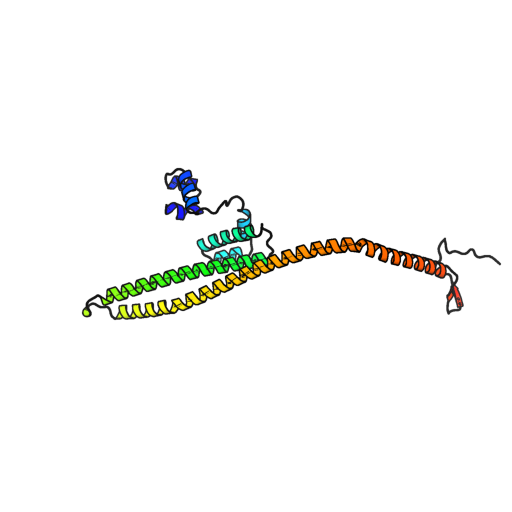1824 C C . GLN A 1 216 ? 43.076 2.821 -48.044 1.00 91.56 216 GLN A C 1
ATOM 1826 O O . GLN A 1 216 ? 43.867 1.935 -48.368 1.00 91.56 216 GLN A O 1
ATOM 1831 N N . ALA A 1 217 ? 42.276 3.421 -48.929 1.00 92.94 217 ALA A N 1
ATOM 1832 C CA . ALA A 1 217 ? 42.280 3.102 -50.355 1.00 92.94 217 ALA A CA 1
ATOM 1833 C C . ALA A 1 217 ? 43.653 3.381 -50.987 1.00 92.94 217 ALA A C 1
ATOM 1835 O O . ALA A 1 217 ? 44.232 2.504 -51.627 1.00 92.94 217 ALA A O 1
ATOM 1836 N N . ILE A 1 218 ? 44.244 4.550 -50.714 1.00 93.56 218 ILE A N 1
ATOM 1837 C CA . ILE A 1 218 ? 45.584 4.903 -51.208 1.00 93.56 218 ILE A CA 1
ATOM 1838 C C . ILE A 1 218 ? 46.652 3.953 -50.645 1.00 93.56 218 ILE A C 1
ATOM 1840 O O . ILE A 1 218 ? 47.589 3.567 -51.350 1.00 93.56 218 ILE A O 1
ATOM 1844 N N . ALA A 1 219 ? 46.553 3.584 -49.366 1.00 92.62 219 ALA A N 1
ATOM 1845 C CA . ALA A 1 219 ? 47.471 2.632 -48.748 1.00 92.62 219 ALA A CA 1
ATOM 1846 C C . ALA A 1 219 ? 47.339 1.232 -49.368 1.00 92.62 219 ALA A C 1
ATOM 1848 O O . ALA A 1 219 ? 48.359 0.585 -49.620 1.00 92.62 219 ALA A O 1
ATOM 1849 N N . ALA A 1 220 ? 46.111 0.791 -49.652 1.00 90.19 220 ALA A N 1
ATOM 1850 C CA . ALA A 1 220 ? 45.827 -0.470 -50.324 1.00 90.19 220 ALA A CA 1
ATOM 1851 C C . ALA A 1 220 ? 46.388 -0.480 -51.751 1.00 90.19 220 ALA A C 1
ATOM 1853 O O . ALA A 1 220 ? 47.086 -1.427 -52.103 1.00 90.19 220 ALA A O 1
ATOM 1854 N N . ASP A 1 221 ? 46.198 0.592 -52.524 1.00 90.50 221 ASP A N 1
ATOM 1855 C CA . ASP A 1 221 ? 46.752 0.723 -53.877 1.00 90.50 221 ASP A CA 1
ATOM 1856 C C . ASP A 1 221 ? 48.284 0.684 -53.872 1.00 90.50 221 ASP A C 1
ATOM 1858 O O . ASP A 1 221 ? 48.902 -0.025 -54.668 1.00 90.50 221 ASP A O 1
ATOM 1862 N N . LYS A 1 222 ? 48.928 1.390 -52.934 1.00 89.94 222 LYS A N 1
ATOM 1863 C CA . LYS A 1 222 ? 50.392 1.349 -52.777 1.00 89.94 222 LYS A CA 1
ATOM 1864 C C . LYS A 1 222 ? 50.890 -0.032 -52.366 1.00 89.94 222 LYS A C 1
ATOM 1866 O O . LYS A 1 222 ? 51.919 -0.488 -52.865 1.00 89.94 222 LYS A O 1
ATOM 1871 N N . ALA A 1 223 ? 50.192 -0.695 -51.446 1.00 86.19 223 ALA A N 1
ATOM 1872 C CA . ALA A 1 223 ? 50.525 -2.053 -51.039 1.00 86.19 223 ALA A CA 1
ATOM 1873 C C . ALA A 1 223 ? 50.351 -3.031 -52.206 1.00 86.19 223 ALA A C 1
ATOM 1875 O O . ALA A 1 223 ? 51.215 -3.880 -52.406 1.00 86.19 223 ALA A O 1
ATOM 1876 N N . PHE A 1 224 ? 49.291 -2.871 -52.997 1.00 86.62 224 PHE A N 1
ATOM 1877 C CA . PHE A 1 224 ? 49.018 -3.668 -54.185 1.00 86.62 224 PHE A CA 1
ATOM 1878 C C . PHE A 1 224 ? 50.096 -3.478 -55.253 1.00 86.62 224 PHE A C 1
ATOM 1880 O O . PHE A 1 224 ? 50.602 -4.467 -55.766 1.00 86.62 224 PHE A O 1
ATOM 1887 N N . GLN A 1 225 ? 50.519 -2.240 -55.530 1.00 85.19 225 GLN A N 1
ATOM 1888 C CA . GLN A 1 225 ? 51.638 -1.969 -56.441 1.00 85.19 225 GLN A CA 1
ATOM 1889 C C . GLN A 1 225 ? 52.935 -2.613 -55.943 1.00 85.19 225 GLN A C 1
ATOM 1891 O O . GLN A 1 225 ? 53.574 -3.351 -56.683 1.00 85.19 225 GLN A O 1
ATOM 1896 N N . ARG A 1 226 ? 53.281 -2.418 -54.663 1.00 84.00 226 ARG A N 1
ATOM 1897 C CA . ARG A 1 226 ? 54.487 -3.007 -54.059 1.00 84.00 226 ARG A CA 1
ATOM 1898 C C . ARG A 1 226 ? 54.485 -4.536 -54.114 1.00 84.00 226 ARG A C 1
ATOM 1900 O O . ARG A 1 226 ? 55.526 -5.137 -54.334 1.00 84.00 226 ARG A O 1
ATOM 1907 N N . LEU A 1 227 ? 53.340 -5.162 -53.851 1.00 82.75 227 LEU A N 1
ATOM 1908 C CA . LEU A 1 227 ? 53.183 -6.619 -53.869 1.00 82.75 227 LEU A CA 1
ATOM 1909 C C . LEU A 1 227 ? 52.982 -7.177 -55.288 1.00 82.75 227 LEU A C 1
ATOM 1911 O O . LEU A 1 227 ? 53.115 -8.379 -55.493 1.00 82.75 227 LEU A O 1
ATOM 1915 N N . GLY A 1 228 ? 52.656 -6.317 -56.252 1.00 81.94 228 GLY A N 1
ATOM 1916 C CA . GLY A 1 228 ? 52.654 -6.614 -57.679 1.00 81.94 228 GLY A CA 1
ATOM 1917 C C . GLY A 1 228 ? 54.020 -6.408 -58.337 1.00 81.94 228 GLY A C 1
ATOM 1918 O O . GLY A 1 228 ? 54.161 -6.704 -59.517 1.00 81.94 228 GLY A O 1
ATOM 1919 N N . ASP A 1 229 ? 55.032 -5.927 -57.619 1.00 80.06 229 ASP A N 1
ATOM 1920 C CA . ASP A 1 229 ? 56.411 -5.879 -58.100 1.00 80.06 229 ASP A CA 1
ATOM 1921 C C . ASP A 1 229 ? 57.190 -7.131 -57.669 1.00 80.06 229 ASP A C 1
ATOM 1923 O O . ASP A 1 229 ? 56.813 -7.830 -56.728 1.00 80.06 229 ASP A O 1
ATOM 1927 N N . TYR A 1 230 ? 58.300 -7.412 -58.357 1.00 80.50 230 TYR A N 1
ATOM 1928 C CA . TYR A 1 230 ? 59.197 -8.501 -57.980 1.00 80.50 230 TYR A CA 1
ATOM 1929 C C . TYR A 1 230 ? 59.833 -8.226 -56.614 1.00 80.50 230 TYR A C 1
ATOM 1931 O O . TYR A 1 230 ? 60.444 -7.175 -56.399 1.00 80.50 230 TYR A O 1
ATOM 1939 N N . HIS A 1 231 ? 59.718 -9.188 -55.701 1.00 80.38 231 HIS A N 1
ATOM 1940 C CA . HIS A 1 231 ? 60.271 -9.116 -54.358 1.00 80.38 231 HIS A CA 1
ATOM 1941 C C . HIS A 1 231 ? 61.305 -10.225 -54.152 1.00 80.38 231 HIS A C 1
ATOM 1943 O O . HIS A 1 231 ? 61.045 -11.393 -54.434 1.00 80.38 231 HIS A O 1
ATOM 1949 N N . SER A 1 232 ? 62.491 -9.857 -53.664 1.00 79.62 232 SER A N 1
ATOM 1950 C CA . SER A 1 232 ? 63.522 -10.821 -53.275 1.00 79.62 232 SER A CA 1
ATOM 1951 C C . SER A 1 232 ? 63.327 -11.214 -51.818 1.00 79.62 232 SER A C 1
ATOM 1953 O O . SER A 1 232 ? 63.441 -10.372 -50.925 1.00 79.62 232 SER A O 1
ATOM 1955 N N . TYR A 1 233 ? 63.046 -12.490 -51.591 1.00 80.00 233 TYR A N 1
ATOM 1956 C CA . TYR A 1 233 ? 62.874 -13.057 -50.260 1.00 80.00 233 TYR A CA 1
ATOM 1957 C C . TYR A 1 233 ? 64.238 -13.383 -49.626 1.00 80.00 233 TYR A C 1
ATOM 1959 O O . TYR A 1 233 ? 65.266 -13.429 -50.303 1.00 80.00 233 TYR A O 1
ATOM 1967 N N . GLU A 1 234 ? 64.275 -13.577 -48.304 1.00 78.50 234 GLU A N 1
ATOM 1968 C CA . GLU A 1 234 ? 65.527 -13.805 -47.553 1.00 78.50 234 GLU A CA 1
ATOM 1969 C C . GLU A 1 234 ? 66.284 -15.082 -47.970 1.00 78.50 234 GLU A C 1
ATOM 1971 O O . GLU A 1 234 ? 67.477 -15.214 -47.701 1.00 78.50 234 GLU A O 1
ATOM 1976 N N . ASP A 1 235 ? 65.609 -16.008 -48.650 1.00 80.00 235 ASP A N 1
ATOM 1977 C CA . ASP A 1 235 ? 66.171 -17.226 -49.239 1.00 80.00 235 ASP A CA 1
ATOM 1978 C C . ASP A 1 235 ? 66.839 -16.994 -50.612 1.00 80.00 235 ASP A C 1
ATOM 1980 O O . ASP A 1 235 ? 67.429 -17.917 -51.175 1.00 80.00 235 ASP A O 1
ATOM 1984 N N . GLY A 1 236 ? 66.783 -15.764 -51.133 1.00 74.06 236 GLY A N 1
ATOM 1985 C CA . GLY A 1 236 ? 67.344 -15.367 -52.423 1.00 74.06 236 GLY A CA 1
ATOM 1986 C C . GLY A 1 236 ? 66.428 -15.631 -53.620 1.00 74.06 236 GLY A C 1
ATOM 1987 O O . GLY A 1 236 ? 66.829 -15.331 -54.746 1.00 74.06 236 GLY A O 1
ATOM 1988 N N . ASN A 1 237 ? 65.215 -16.154 -53.408 1.00 75.50 237 ASN A N 1
ATOM 1989 C CA . ASN A 1 237 ? 64.246 -16.363 -54.481 1.00 75.50 237 ASN A CA 1
ATOM 1990 C C . ASN A 1 237 ? 63.544 -15.045 -54.844 1.00 75.50 237 ASN A C 1
ATOM 1992 O O . ASN A 1 237 ? 63.149 -14.267 -53.971 1.00 75.50 237 ASN A O 1
ATOM 1996 N N . LEU A 1 238 ? 63.402 -14.790 -56.148 1.00 79.88 238 LEU A N 1
ATOM 1997 C CA . LEU A 1 238 ? 62.618 -13.681 -56.687 1.00 79.88 238 LEU A CA 1
ATOM 1998 C C . LEU A 1 238 ? 61.213 -14.200 -56.987 1.00 79.88 238 LEU A C 1
ATOM 2000 O O . LEU A 1 238 ? 61.061 -15.099 -57.811 1.00 79.88 238 LEU A O 1
ATOM 2004 N N . ASP A 1 239 ? 60.206 -13.637 -56.335 1.00 78.75 239 ASP A N 1
ATOM 2005 C CA . ASP A 1 239 ? 58.811 -13.991 -56.590 1.00 78.75 239 ASP A CA 1
ATOM 2006 C C . ASP A 1 239 ? 57.951 -12.723 -56.625 1.00 78.75 239 ASP A C 1
ATOM 2008 O O . ASP A 1 239 ? 58.351 -11.657 -56.144 1.00 78.75 239 ASP A O 1
ATOM 2012 N N . GLN A 1 240 ? 56.788 -12.823 -57.255 1.00 80.75 240 GLN A N 1
ATOM 2013 C CA . GLN A 1 240 ? 55.808 -11.757 -57.358 1.00 80.75 240 GLN A CA 1
ATOM 2014 C C . GLN A 1 240 ? 54.614 -12.100 -56.453 1.00 80.75 240 GLN A C 1
ATOM 2016 O O . GLN A 1 240 ? 53.779 -12.926 -56.826 1.00 80.75 240 GLN A O 1
ATOM 2021 N N . PRO A 1 241 ? 54.491 -11.461 -55.274 1.00 80.56 241 PRO A N 1
ATOM 2022 C CA . PRO A 1 241 ? 53.504 -11.855 -54.270 1.00 80.56 241 PRO A CA 1
ATOM 2023 C C . PRO A 1 241 ? 52.040 -11.844 -54.749 1.00 80.56 241 PRO A C 1
ATOM 2025 O O . PRO A 1 241 ? 51.237 -12.654 -54.288 1.00 80.56 241 PRO A O 1
ATOM 2028 N N . ILE A 1 242 ? 51.662 -10.913 -55.634 1.00 79.56 242 ILE A N 1
ATOM 2029 C CA . ILE A 1 242 ? 50.315 -10.826 -56.218 1.00 79.56 242 ILE A CA 1
ATOM 2030 C C . ILE A 1 242 ? 50.400 -10.977 -57.739 1.00 79.56 242 ILE A C 1
ATOM 2032 O O . ILE A 1 242 ? 50.798 -10.050 -58.447 1.00 79.56 242 ILE A O 1
ATOM 2036 N N . LEU A 1 243 ? 49.922 -12.118 -58.240 1.00 75.38 243 LEU A N 1
ATOM 2037 C CA . LEU A 1 243 ? 49.833 -12.429 -59.666 1.00 75.38 243 LEU A CA 1
ATOM 2038 C C . LEU A 1 243 ? 48.375 -12.352 -60.147 1.00 75.38 243 LEU A C 1
ATOM 2040 O O . LEU A 1 243 ? 47.549 -13.209 -59.831 1.00 75.38 243 LEU A O 1
ATOM 2044 N N . ASN A 1 244 ? 48.042 -11.317 -60.914 1.00 78.62 244 ASN A N 1
ATOM 2045 C CA . ASN A 1 244 ? 46.751 -11.172 -61.585 1.00 78.62 244 ASN A CA 1
ATOM 2046 C C . ASN A 1 244 ? 46.933 -10.559 -62.981 1.00 78.62 244 ASN A C 1
ATOM 2048 O O . ASN A 1 244 ? 48.018 -10.105 -63.334 1.00 78.62 244 ASN A O 1
ATOM 2052 N N . SER A 1 245 ? 45.859 -10.510 -63.775 1.00 74.25 245 SER A N 1
ATOM 2053 C CA . SER A 1 245 ? 45.885 -9.993 -65.154 1.00 74.25 245 SER A CA 1
ATOM 2054 C C . SER A 1 245 ? 46.458 -8.579 -65.297 1.00 74.25 245 SER A C 1
ATOM 2056 O O . SER A 1 245 ? 46.873 -8.212 -66.389 1.00 74.25 245 SER A O 1
ATOM 2058 N N . ASN A 1 246 ? 46.469 -7.790 -64.218 1.00 65.81 246 ASN A N 1
ATOM 2059 C CA . ASN A 1 246 ? 46.933 -6.406 -64.208 1.00 65.81 246 ASN A CA 1
ATOM 2060 C C . ASN A 1 246 ? 48.365 -6.258 -63.666 1.00 65.81 246 ASN A C 1
ATOM 2062 O O . ASN A 1 246 ? 48.957 -5.196 -63.835 1.00 65.81 246 ASN A O 1
ATOM 2066 N N . THR A 1 247 ? 48.912 -7.277 -62.995 1.00 67.88 247 THR A N 1
ATOM 2067 C CA . THR A 1 247 ? 50.262 -7.249 -62.412 1.00 67.88 247 THR A CA 1
ATOM 2068 C C . THR A 1 247 ? 51.266 -8.102 -63.181 1.00 67.88 247 THR A C 1
ATOM 2070 O O . THR A 1 247 ? 52.464 -7.923 -62.982 1.00 67.88 247 THR A O 1
ATOM 2073 N N . ILE A 1 248 ? 50.827 -8.982 -64.089 1.00 72.44 248 ILE A N 1
ATOM 2074 C CA . ILE A 1 248 ? 51.728 -9.744 -64.969 1.00 72.44 248 ILE A CA 1
ATOM 2075 C C . ILE A 1 248 ? 52.595 -8.767 -65.773 1.00 72.44 248 ILE A C 1
ATOM 2077 O O . ILE A 1 248 ? 52.093 -8.003 -66.598 1.00 72.44 248 ILE A O 1
ATOM 2081 N N . LYS A 1 249 ? 53.906 -8.800 -65.534 1.00 65.50 249 LYS A N 1
ATOM 2082 C CA . LYS A 1 249 ? 54.896 -8.135 -66.382 1.00 65.50 249 LYS A CA 1
ATOM 2083 C C . LYS A 1 249 ? 55.355 -9.169 -67.401 1.00 65.50 249 LYS A C 1
ATOM 2085 O O . LYS A 1 249 ? 55.839 -10.219 -66.992 1.00 65.50 249 LYS A O 1
ATOM 2090 N N . GLU A 1 250 ? 55.133 -8.908 -68.690 1.00 59.34 250 GLU A N 1
ATOM 2091 C CA . GLU A 1 250 ? 55.592 -9.795 -69.766 1.00 59.34 250 GLU A CA 1
ATOM 2092 C C . GLU A 1 250 ? 57.087 -10.083 -69.574 1.00 59.34 250 GLU A C 1
ATOM 2094 O O . GLU A 1 250 ? 57.877 -9.155 -69.375 1.00 59.34 250 GLU A O 1
ATOM 2099 N N . GLU A 1 251 ? 57.460 -11.365 -69.570 1.00 54.44 251 GLU A N 1
ATOM 2100 C CA . GLU A 1 251 ? 58.860 -11.776 -69.593 1.00 54.44 251 GLU A CA 1
ATOM 2101 C C . GLU A 1 251 ? 59.475 -11.212 -70.879 1.00 54.44 251 GLU A C 1
ATOM 2103 O O . GLU A 1 251 ? 59.199 -11.685 -71.979 1.00 54.44 251 GLU A O 1
ATOM 2108 N N . THR A 1 252 ? 60.269 -10.146 -70.766 1.00 42.50 252 THR A N 1
ATOM 2109 C CA . THR A 1 252 ? 61.205 -9.785 -71.831 1.00 42.50 252 THR A CA 1
ATOM 2110 C C . THR A 1 252 ? 62.217 -10.916 -71.937 1.00 42.50 252 THR A C 1
ATOM 2112 O O . THR A 1 252 ? 63.128 -11.000 -71.117 1.00 42.50 252 THR A O 1
ATOM 2115 N N . ASP A 1 253 ? 62.008 -11.786 -72.923 1.00 42.84 253 ASP A N 1
ATOM 2116 C CA . ASP A 1 253 ? 63.004 -12.711 -73.454 1.00 42.84 253 ASP A CA 1
ATOM 2117 C C . ASP A 1 253 ? 64.262 -11.926 -73.867 1.00 42.84 253 ASP A C 1
ATOM 2119 O O . ASP A 1 253 ? 64.248 -11.276 -74.912 1.00 42.84 253 ASP A O 1
ATOM 2123 N N . GLU A 1 254 ? 65.334 -12.009 -73.071 1.00 32.94 254 GLU A N 1
ATOM 2124 C CA . GLU A 1 254 ? 66.746 -11.958 -73.503 1.00 32.94 254 GLU A CA 1
ATOM 2125 C C . GLU A 1 254 ? 67.634 -12.797 -72.568 1.00 32.94 254 GLU A C 1
ATOM 2127 O O . GLU A 1 254 ? 67.611 -12.567 -71.336 1.00 32.94 254 GLU A O 1
#

Radius of gyration: 40.74 Å; chains: 1; bounding box: 110×34×120 Å

Foldseek 3Di:
DVLCLVCVVPDDLVVSCVVVVHDSVVSVVVCVVVVSDDDDCPVCVVQLVVCCPDPCLVVVPVVDDPVLNVQLSSQSSVVCVVVVVPADPVLVVLSNVLSVLVSVLVVLVVVLVVLVVLLVVLVVVLVVLVPDDPVPRPPVVNVVSVVVNVVSVVCNVVSVVVNVVSVVVNVVSVVVSVVVVVVVVVVVVVVVVVVVVCVVCVVVVCVVVVVVVVVVVVVVVVVVQVLLDWDQDPVRDTDRNDDDPVSDDPPPDD

Sequence (254 aa):
MKYIRENCFDLSIEEIAENLNRKEDPVRRYIDEQNLKARDLDDHSHLLNEMRSRYYYGELKKQMNDAELIYAEHQWIDYFRQFNEDVTHTEEMQILETIRTEVLINRGMEDRQDNMRRIEKLERLISEEMEKPKDFQDTQALAAFHTQLGAAIASKSAYINEHDKLLTKKERLLKDLKGTREQRKRNAEDAKTNFSMWLKQLPEFMEDDGYEMEVQAIAADKAFQRLGDYHSYEDGNLDQPILNSNTIKEETDE